Protein AF-A0A7S3WXS6-F1 (afdb_monomer_lite)

Secondary structure (DSSP, 8-state):
------------------PPPTHHHHHHHHHHHHHHHHHHHHHHHHHTT-PPP-------------PPP----PPPPPP-------------------EEEEE----SSS-BEEEEEEESSSSS-EEESTT---SEEGGGSTT---BEEEEEEEETTEEEEEEE--BS---BTTB-S--TTSHHHHSSTTPPPPPEEEEEEESSSSSEEEEEEEE-S-TTEEEEEEEEEEE--GGGT-SEEEEEEEEE-SSSPPSSGGG--EEEEEEEESSSSSBPPPEEPPPPTTTTT--EEEEEEEPPSTTSPPEEEEEE-S--------SSS-----SSS------EE-

Foldseek 3Di:
DDDDDDDDDDDDDDDDDDDDDPVVVVVVVVVVVVVVVVVVVVVVVVVVPDDDDDDDDDDPDDPPPPDPDDDDDDDDDDDDDDDDDDDDDPDPPPDQDKDKDWDFDCDQFNTFATWIWIGSVVPDTATVVNVRDHLGTLVNEPPFLHWAQKAWDDDDLKIKIKTFRDACQSPRPVWGHRDPPPVVVPPDPAWAAAEWIWIWMDNPNRHTDPTYTDGAPQRQWRGKANWYKDFDDVVVVTFIKIKIWTFGDPHGGDRDLQRTAIFIWMWTDRPVPDIDHIDTDDDDPVCPPFRKGNWDWADDDVPFFIWIWIKGSNQDQDQDDEPPDDGDDDPGRIGDTHTDGD

InterPro domains:
  IPR023296 Glycosyl hydrolase, five-bladed beta-propeller domain superfamily [G3DSA:2.115.10.20] (92-338)
  IPR023296 Glycosyl hydrolase, five-bladed beta-propeller domain superfamily [SSF75005] (118-318)

Structure (mmCIF, N/CA/C/O backbone):
data_AF-A0A7S3WXS6-F1
#
_entry.id   AF-A0A7S3WXS6-F1
#
loop_
_atom_site.group_PDB
_atom_site.id
_atom_site.type_symbol
_atom_site.label_atom_id
_atom_site.label_alt_id
_atom_site.label_comp_id
_atom_site.label_asym_id
_atom_site.label_entity_id
_atom_site.label_seq_id
_atom_site.pdbx_PDB_ins_code
_atom_site.Cartn_x
_atom_site.Cartn_y
_atom_site.Cartn_z
_atom_site.occupancy
_atom_site.B_iso_or_equiv
_atom_site.auth_seq_id
_atom_site.auth_comp_id
_atom_site.auth_asym_id
_atom_site.auth_atom_id
_atom_site.pdbx_PDB_model_num
ATOM 1 N N . ALA A 1 1 ? 41.292 -16.825 -74.138 1.00 36.12 1 ALA A N 1
ATOM 2 C CA . ALA A 1 1 ? 41.736 -18.235 -74.248 1.00 36.12 1 ALA A CA 1
ATOM 3 C C . ALA A 1 1 ? 41.633 -18.863 -72.861 1.00 36.12 1 ALA A C 1
ATOM 5 O O . ALA A 1 1 ? 42.087 -18.224 -71.934 1.00 36.12 1 ALA A O 1
ATOM 6 N N . LYS A 1 2 ? 41.030 -20.018 -72.586 1.00 33.53 2 LYS A N 1
ATOM 7 C CA . LYS A 1 2 ? 40.342 -21.051 -73.367 1.00 33.53 2 LYS A CA 1
ATOM 8 C C . LYS A 1 2 ? 39.261 -21.634 -72.445 1.00 33.53 2 LYS A C 1
ATOM 10 O O . LYS A 1 2 ? 39.522 -21.897 -71.278 1.00 33.53 2 LYS A O 1
ATOM 15 N N . TRP A 1 3 ? 38.079 -21.833 -73.010 1.00 27.97 3 TRP A N 1
ATOM 16 C CA . TRP A 1 3 ? 37.005 -22.659 -72.473 1.00 27.97 3 TRP A CA 1
ATOM 17 C C . TRP A 1 3 ? 37.391 -24.141 -72.559 1.00 27.97 3 TRP A C 1
ATOM 19 O O . TRP A 1 3 ? 38.082 -24.531 -73.502 1.00 27.97 3 TRP A O 1
ATOM 29 N N . THR A 1 4 ? 36.880 -24.978 -71.654 1.00 37.75 4 THR A N 1
ATOM 30 C CA . THR A 1 4 ? 36.724 -26.415 -71.924 1.00 37.75 4 THR A CA 1
ATOM 31 C C . THR A 1 4 ? 35.304 -26.860 -71.589 1.00 37.75 4 THR A C 1
ATOM 33 O O . THR A 1 4 ? 34.836 -26.772 -70.460 1.00 37.75 4 THR A O 1
ATOM 36 N N . THR A 1 5 ? 34.613 -27.304 -72.633 1.00 39.72 5 THR A N 1
ATOM 37 C CA . THR A 1 5 ? 33.325 -27.994 -72.642 1.00 39.72 5 THR A CA 1
ATOM 38 C C . THR A 1 5 ? 33.567 -29.474 -72.944 1.00 39.72 5 THR A C 1
ATOM 40 O O . THR A 1 5 ? 34.376 -29.798 -73.812 1.00 39.72 5 THR A O 1
ATOM 43 N N . ARG A 1 6 ? 32.851 -30.372 -72.255 1.00 35.34 6 ARG A N 1
ATOM 44 C CA . ARG A 1 6 ? 32.469 -31.743 -72.677 1.00 35.34 6 ARG A CA 1
ATOM 45 C C . ARG A 1 6 ? 31.732 -32.401 -71.503 1.00 35.34 6 ARG A C 1
ATOM 47 O O . ARG A 1 6 ? 32.234 -32.365 -70.395 1.00 35.34 6 ARG A O 1
ATOM 54 N N . GLY A 1 7 ? 30.572 -33.029 -71.635 1.00 31.69 7 GLY A N 1
ATOM 55 C CA . GLY A 1 7 ? 29.716 -33.275 -72.785 1.00 31.69 7 GLY A CA 1
ATOM 56 C C . GLY A 1 7 ? 28.409 -33.913 -72.295 1.00 31.69 7 GLY A C 1
ATOM 57 O O . GLY A 1 7 ? 28.397 -34.644 -71.307 1.00 31.69 7 GLY A O 1
ATOM 58 N N . MET A 1 8 ? 27.316 -33.609 -72.992 1.00 30.88 8 MET A N 1
ATOM 59 C CA . MET A 1 8 ? 26.024 -34.282 -72.863 1.00 30.88 8 MET A CA 1
ATOM 60 C C . MET A 1 8 ? 26.134 -35.758 -73.257 1.00 30.88 8 MET A C 1
ATOM 62 O O . MET A 1 8 ? 26.778 -36.099 -74.250 1.00 30.88 8 MET A O 1
ATOM 66 N N . ARG A 1 9 ? 25.409 -36.619 -72.538 1.00 32.09 9 ARG A N 1
ATOM 67 C CA . ARG A 1 9 ? 24.957 -37.916 -73.045 1.00 32.09 9 ARG A CA 1
ATOM 68 C C . ARG A 1 9 ? 23.470 -38.053 -72.719 1.00 32.09 9 ARG A C 1
ATOM 70 O O . ARG A 1 9 ? 23.089 -38.065 -71.554 1.00 32.09 9 ARG A O 1
ATOM 77 N N . VAL A 1 10 ? 22.648 -38.095 -73.763 1.00 40.28 10 VAL A N 1
ATOM 78 C CA . VAL A 1 10 ? 21.224 -38.444 -73.710 1.00 40.28 10 VAL A CA 1
ATOM 79 C C . VAL A 1 10 ? 21.118 -39.935 -74.010 1.00 40.28 10 VAL A C 1
ATOM 81 O O . VAL A 1 10 ? 21.666 -40.383 -75.014 1.00 40.28 10 VAL A O 1
ATOM 84 N N . SER A 1 11 ? 20.401 -40.690 -73.178 1.00 33.00 11 SER A N 1
ATOM 85 C CA . SER A 1 11 ? 19.784 -41.951 -73.598 1.00 33.00 11 SER A CA 1
ATOM 86 C C . SER A 1 11 ? 18.611 -42.326 -72.687 1.00 33.00 11 SER A C 1
ATOM 88 O O . SER A 1 11 ? 18.796 -42.737 -71.545 1.00 33.00 11 SER A O 1
ATOM 90 N N . ASP A 1 12 ? 17.433 -42.193 -73.284 1.00 33.03 12 ASP A N 1
ATOM 91 C CA . ASP A 1 12 ? 16.370 -43.193 -73.371 1.00 33.03 12 ASP A CA 1
ATOM 92 C C . ASP A 1 12 ? 15.437 -43.484 -72.183 1.00 33.03 12 ASP A C 1
ATOM 94 O O . ASP A 1 12 ? 15.823 -43.787 -71.053 1.00 33.03 12 ASP A O 1
ATOM 98 N N . GLY A 1 13 ? 14.143 -43.414 -72.499 1.00 39.09 13 GLY A N 1
ATOM 99 C CA . GLY A 1 13 ? 13.036 -43.602 -71.579 1.00 39.09 13 GLY A CA 1
ATOM 100 C C . GLY A 1 13 ? 12.696 -45.072 -71.350 1.00 39.09 13 GLY A C 1
ATOM 101 O O . GLY A 1 13 ? 12.577 -45.868 -72.276 1.00 39.09 13 GLY A O 1
ATOM 102 N N . ARG A 1 14 ? 12.411 -45.415 -70.090 1.00 35.25 14 ARG A N 1
ATOM 103 C CA . ARG A 1 14 ? 11.535 -46.539 -69.734 1.00 35.25 14 ARG A CA 1
ATOM 104 C C . ARG A 1 14 ? 10.627 -46.142 -68.578 1.00 35.25 14 ARG A C 1
ATOM 106 O O . ARG A 1 14 ? 11.070 -45.932 -67.451 1.00 35.25 14 ARG A O 1
ATOM 113 N N . SER A 1 15 ? 9.331 -46.095 -68.864 1.00 46.12 15 SER A N 1
ATOM 114 C CA . SER A 1 15 ? 8.253 -45.968 -67.889 1.00 46.12 15 SER A CA 1
ATOM 115 C C . SER A 1 15 ? 8.314 -47.096 -66.851 1.00 46.12 15 SER A C 1
ATOM 117 O O . SER A 1 15 ? 8.136 -48.269 -67.186 1.00 46.12 15 SER A O 1
ATOM 119 N N . ARG A 1 16 ? 8.495 -46.755 -65.571 1.00 39.59 16 ARG A N 1
ATOM 120 C CA . ARG A 1 16 ? 8.249 -47.665 -64.442 1.00 39.59 16 ARG A CA 1
ATOM 121 C C . ARG A 1 16 ? 7.125 -47.103 -63.575 1.00 39.59 16 ARG A C 1
ATOM 123 O O . ARG A 1 16 ? 7.355 -46.255 -62.720 1.00 39.59 16 ARG A O 1
ATOM 130 N N . ARG A 1 17 ? 5.909 -47.636 -63.752 1.00 49.44 17 ARG A N 1
ATOM 131 C CA . ARG A 1 17 ? 4.867 -47.614 -62.712 1.00 49.44 17 ARG A CA 1
ATOM 132 C C . ARG A 1 17 ? 5.460 -48.247 -61.446 1.00 49.44 17 ARG A C 1
ATOM 134 O O . ARG A 1 17 ? 5.743 -49.444 -61.444 1.00 49.44 17 ARG A O 1
ATOM 141 N N . ARG A 1 18 ? 5.639 -47.475 -60.371 1.00 42.28 18 ARG A N 1
ATOM 142 C CA . ARG A 1 18 ? 5.921 -48.007 -59.027 1.00 42.28 18 ARG A CA 1
ATOM 143 C C . ARG A 1 18 ? 4.778 -47.650 -58.077 1.00 42.28 18 ARG A C 1
ATOM 145 O O . ARG A 1 18 ? 4.306 -46.522 -58.027 1.00 42.28 18 ARG A O 1
ATOM 152 N N . ARG A 1 19 ? 4.301 -48.698 -57.407 1.00 48.91 19 ARG A N 1
ATOM 153 C CA . ARG A 1 19 ? 3.136 -48.783 -56.522 1.00 48.91 19 ARG A CA 1
ATOM 154 C C . ARG A 1 19 ? 3.242 -47.793 -55.352 1.00 48.91 19 ARG A C 1
ATOM 156 O O . ARG A 1 19 ? 4.292 -47.721 -54.721 1.00 48.91 19 ARG A O 1
ATOM 163 N N . ARG A 1 20 ? 2.142 -47.097 -55.030 1.00 49.94 20 ARG A N 1
ATOM 164 C CA . ARG A 1 20 ? 1.990 -46.350 -53.766 1.00 49.94 20 ARG A CA 1
ATOM 165 C C . ARG A 1 20 ? 2.118 -47.324 -52.577 1.00 49.94 20 ARG A C 1
ATOM 167 O O . ARG A 1 20 ? 1.512 -48.398 -52.636 1.00 49.94 20 ARG A O 1
ATOM 174 N N . PRO A 1 21 ? 2.874 -46.994 -51.516 1.00 46.06 21 PRO A N 1
ATOM 175 C CA . PRO A 1 21 ? 3.016 -47.874 -50.363 1.00 46.06 21 PRO A CA 1
ATOM 176 C C . PRO A 1 21 ? 1.724 -47.861 -49.534 1.00 46.06 21 PRO A C 1
ATOM 178 O O . PRO A 1 21 ? 1.287 -46.819 -49.048 1.00 46.06 21 PRO A O 1
ATOM 181 N N . ARG A 1 22 ? 1.116 -49.041 -49.359 1.00 55.91 22 ARG A N 1
ATOM 182 C CA . ARG A 1 22 ? -0.085 -49.277 -48.532 1.00 55.91 22 ARG A CA 1
ATOM 183 C C . ARG A 1 22 ? 0.086 -48.853 -47.061 1.00 55.91 22 ARG A C 1
ATOM 185 O O . ARG A 1 22 ? -0.909 -48.664 -46.374 1.00 55.91 22 ARG A O 1
ATOM 192 N N . SER A 1 23 ? 1.317 -48.635 -46.598 1.00 55.81 23 SER A N 1
ATOM 193 C CA . SER A 1 23 ? 1.635 -48.266 -45.213 1.00 55.81 23 SER A CA 1
ATOM 194 C C . SER A 1 23 ? 1.148 -46.872 -44.804 1.00 55.81 23 SER A C 1
ATOM 196 O O . SER A 1 23 ? 0.853 -46.657 -43.634 1.00 55.81 23 SER A O 1
ATOM 198 N N . SER A 1 24 ? 0.999 -45.934 -45.747 1.00 57.69 24 SER A N 1
ATOM 199 C CA . SER A 1 24 ? 0.598 -44.558 -45.410 1.00 57.69 24 SER A CA 1
ATOM 200 C C . SER A 1 24 ? -0.905 -44.421 -45.125 1.00 57.69 24 SER A C 1
ATOM 202 O O . SER A 1 24 ? -1.301 -43.568 -44.339 1.00 57.69 24 SER A O 1
ATOM 204 N N . MET A 1 25 ? -1.740 -45.288 -45.714 1.00 59.19 25 MET A N 1
ATOM 205 C CA . MET A 1 25 ? -3.175 -45.361 -45.396 1.00 59.19 25 MET A CA 1
ATOM 206 C C . MET A 1 25 ? -3.430 -46.019 -44.039 1.00 59.19 25 MET A C 1
ATOM 208 O O . MET A 1 25 ? -4.334 -45.596 -43.331 1.00 59.19 25 MET A O 1
ATOM 212 N N . ILE A 1 26 ? -2.633 -47.026 -43.668 1.00 70.50 26 ILE A N 1
ATOM 213 C CA . ILE A 1 26 ? -2.780 -47.730 -42.385 1.00 70.50 26 ILE A CA 1
ATOM 214 C C . ILE A 1 26 ? -2.431 -46.792 -41.225 1.00 70.50 26 ILE A C 1
ATOM 216 O O . ILE A 1 26 ? -3.167 -46.738 -40.249 1.00 70.50 26 ILE A O 1
ATOM 220 N N . LEU A 1 27 ? -1.367 -45.993 -41.362 1.00 68.75 27 LEU A N 1
ATOM 221 C CA . LEU A 1 27 ? -0.986 -45.014 -40.342 1.00 68.75 27 LEU A CA 1
ATOM 222 C C . LEU A 1 27 ? -2.064 -43.933 -40.150 1.00 68.75 27 LEU A C 1
ATOM 224 O O . LEU A 1 27 ? -2.377 -43.568 -39.021 1.00 68.75 27 LEU A O 1
ATOM 228 N N . LEU A 1 28 ? -2.673 -43.468 -41.247 1.00 72.62 28 LEU A N 1
ATOM 229 C CA . LEU A 1 28 ? -3.762 -42.492 -41.202 1.00 72.62 28 LEU A CA 1
ATOM 230 C C . LEU A 1 28 ? -5.031 -43.078 -40.558 1.00 72.62 28 LEU A C 1
ATOM 232 O O . LEU A 1 28 ? -5.658 -42.417 -39.737 1.00 72.62 28 LEU A O 1
ATOM 236 N N . LEU A 1 29 ? -5.375 -44.331 -40.873 1.00 75.12 29 LEU A N 1
ATOM 237 C CA . LEU A 1 29 ? -6.484 -45.047 -40.234 1.00 75.12 29 LEU A CA 1
ATOM 238 C C . LEU A 1 29 ? -6.243 -45.258 -38.734 1.00 75.12 29 LEU A C 1
ATOM 240 O O . LEU A 1 29 ? -7.153 -45.023 -37.946 1.00 75.12 29 LEU A O 1
ATOM 244 N N . CYS A 1 30 ? -5.024 -45.621 -38.320 1.00 76.69 30 CYS A N 1
ATOM 245 C CA . CYS A 1 30 ? -4.683 -45.740 -36.901 1.00 76.69 30 CYS A CA 1
ATOM 246 C C . CYS A 1 30 ? -4.820 -44.402 -36.160 1.00 76.69 30 CYS A C 1
ATOM 248 O O . CYS A 1 30 ? -5.377 -44.374 -35.067 1.00 76.69 30 CYS A O 1
ATOM 250 N N . LEU A 1 31 ? -4.372 -43.290 -36.755 1.00 79.25 31 LEU A N 1
ATOM 251 C CA . LEU A 1 31 ? -4.505 -41.960 -36.147 1.00 79.25 31 LEU A CA 1
ATOM 252 C C . LEU A 1 31 ? -5.972 -41.533 -35.990 1.00 79.25 31 LEU A C 1
ATOM 254 O O . LEU A 1 31 ? -6.335 -40.984 -34.954 1.00 79.25 31 LEU A O 1
ATOM 258 N N . ILE A 1 32 ? -6.823 -41.835 -36.976 1.00 84.56 32 ILE A N 1
ATOM 259 C CA . ILE A 1 32 ? -8.264 -41.545 -36.903 1.00 84.56 32 ILE A CA 1
ATOM 260 C C . ILE A 1 32 ? -8.935 -42.375 -35.799 1.00 84.56 32 ILE A C 1
ATOM 262 O O . ILE A 1 32 ? -9.741 -41.841 -35.040 1.00 84.56 32 ILE A O 1
ATOM 266 N N . VAL A 1 33 ? -8.580 -43.658 -35.665 1.00 85.38 33 VAL A N 1
ATOM 267 C CA . VAL A 1 33 ? -9.128 -44.531 -34.612 1.00 85.38 33 VAL A CA 1
ATOM 268 C C . VAL A 1 33 ? -8.695 -44.066 -33.218 1.00 85.38 33 VAL A C 1
ATOM 270 O O . VAL A 1 33 ? -9.521 -44.033 -32.309 1.00 85.38 33 VAL A O 1
ATOM 273 N N . VAL A 1 34 ? -7.436 -43.648 -33.049 1.00 85.62 34 VAL A N 1
ATOM 274 C CA . VAL A 1 34 ? -6.941 -43.106 -31.771 1.00 85.62 34 VAL A CA 1
ATOM 275 C C . VAL A 1 34 ? -7.639 -41.790 -31.421 1.00 85.62 34 VAL A C 1
ATOM 277 O O . VAL A 1 34 ? -8.069 -41.620 -30.283 1.00 85.62 34 VAL A O 1
ATOM 280 N N . ALA A 1 35 ? -7.818 -40.887 -32.389 1.00 81.00 35 ALA A N 1
ATOM 281 C CA . ALA A 1 35 ? -8.540 -39.635 -32.167 1.00 81.00 35 ALA A CA 1
ATOM 282 C C . ALA A 1 35 ? -10.006 -39.883 -31.768 1.00 81.00 35 ALA A C 1
ATOM 284 O O . ALA A 1 35 ? -10.483 -39.290 -30.804 1.00 81.00 35 ALA A O 1
ATOM 285 N N . ALA A 1 36 ? -10.695 -40.815 -32.438 1.00 83.00 36 ALA A N 1
ATOM 286 C CA . ALA A 1 36 ? -12.069 -41.182 -32.098 1.00 83.00 36 ALA A CA 1
ATOM 287 C C . ALA A 1 36 ? -12.179 -41.810 -30.696 1.00 83.00 36 ALA A C 1
ATOM 289 O O . ALA A 1 36 ? -13.090 -41.473 -29.943 1.00 83.00 36 ALA A O 1
ATOM 290 N N . ALA A 1 37 ? -11.230 -42.671 -30.311 1.00 81.75 37 ALA A N 1
ATOM 291 C CA . ALA A 1 37 ? -11.195 -43.262 -28.974 1.00 81.75 37 ALA A CA 1
ATOM 292 C C . ALA A 1 37 ? -10.973 -42.205 -27.878 1.00 81.75 37 ALA A C 1
ATOM 294 O O . ALA A 1 37 ? -11.649 -42.236 -26.851 1.00 81.75 37 ALA A O 1
ATOM 295 N N . LEU A 1 38 ? -10.084 -41.231 -28.110 1.00 80.19 38 LEU A N 1
ATOM 296 C CA . LEU A 1 38 ? -9.847 -40.127 -27.174 1.00 80.19 38 LEU A CA 1
ATOM 297 C C . LEU A 1 38 ? -11.071 -39.211 -27.037 1.00 80.19 38 LEU A C 1
ATOM 299 O O . LEU A 1 38 ? -11.390 -38.794 -25.926 1.00 80.19 38 LEU A O 1
ATOM 303 N N . SER A 1 39 ? -11.800 -38.948 -28.127 1.00 74.56 39 SER A N 1
ATOM 304 C CA . SER A 1 39 ? -13.053 -38.184 -28.074 1.00 74.56 39 SER A CA 1
ATOM 305 C C . SER A 1 39 ? -14.156 -38.909 -27.294 1.00 74.56 39 SER A C 1
ATOM 307 O O . SER A 1 39 ? -14.887 -38.262 -26.550 1.00 74.56 39 SER A O 1
ATOM 309 N N . ILE A 1 40 ? -14.253 -40.239 -27.405 1.00 78.50 40 ILE A N 1
ATOM 310 C CA . ILE A 1 40 ? -15.223 -41.038 -26.636 1.00 78.50 40 ILE A CA 1
ATOM 311 C C . ILE A 1 40 ? -14.875 -41.032 -25.140 1.00 78.50 40 ILE A C 1
ATOM 313 O O . ILE A 1 40 ? -15.766 -40.880 -24.308 1.00 78.50 40 ILE A O 1
ATOM 317 N N . ILE A 1 41 ? -13.589 -41.135 -24.788 1.00 75.38 41 ILE A N 1
ATOM 318 C CA . ILE A 1 41 ? -13.138 -41.061 -23.388 1.00 75.38 41 ILE A CA 1
ATOM 319 C C . ILE A 1 41 ? -13.421 -39.672 -22.799 1.00 75.38 41 ILE A C 1
ATOM 321 O O . ILE A 1 41 ? -13.915 -39.578 -21.680 1.00 75.38 41 ILE A O 1
ATOM 325 N N . ALA A 1 42 ? -13.172 -38.596 -23.553 1.00 71.06 42 ALA A N 1
ATOM 326 C CA . ALA A 1 42 ? -13.487 -37.237 -23.111 1.00 71.06 42 ALA A CA 1
ATOM 327 C C . ALA A 1 42 ? -14.996 -37.034 -22.878 1.00 71.06 42 ALA A C 1
ATOM 329 O O . ALA A 1 42 ? -15.378 -36.388 -21.904 1.00 71.06 42 ALA A O 1
ATOM 330 N N . LEU A 1 43 ? -15.850 -37.627 -23.721 1.00 68.44 43 LEU A N 1
ATOM 331 C CA . LEU A 1 43 ? -17.304 -37.564 -23.558 1.00 68.44 43 LEU A CA 1
ATOM 332 C C . LEU A 1 43 ? -17.780 -38.365 -22.334 1.00 68.44 43 LEU A C 1
ATOM 334 O O . LEU A 1 43 ? -18.589 -37.866 -21.559 1.00 68.44 43 LEU A O 1
ATOM 338 N N . ALA A 1 44 ? -17.211 -39.551 -22.097 1.00 65.81 44 ALA A N 1
ATOM 339 C CA . ALA A 1 44 ? -17.517 -40.363 -20.917 1.00 65.81 44 ALA A CA 1
ATOM 340 C C . ALA A 1 44 ? -17.067 -39.697 -19.600 1.00 65.81 44 ALA A C 1
ATOM 342 O O . ALA A 1 44 ? -17.742 -39.820 -18.580 1.00 65.81 44 ALA A O 1
ATOM 343 N N . LEU A 1 45 ? -15.949 -38.960 -19.616 1.00 66.56 45 LEU A N 1
ATOM 344 C CA . LEU A 1 45 ? -15.493 -38.171 -18.465 1.00 66.56 45 LEU A CA 1
ATOM 345 C C . LEU A 1 45 ? -16.358 -36.924 -18.236 1.00 66.56 45 LEU A C 1
ATOM 347 O O . LEU A 1 45 ? -16.568 -36.536 -17.090 1.00 66.56 45 LEU A O 1
ATOM 351 N N . TYR A 1 46 ? -16.891 -36.323 -19.302 1.00 58.81 46 TYR A N 1
ATOM 352 C CA . TYR A 1 46 ? -17.817 -35.194 -19.205 1.00 58.81 46 TYR A CA 1
ATOM 353 C C . TYR A 1 46 ? -19.174 -35.628 -18.626 1.00 58.81 46 TYR A C 1
ATOM 355 O O . TYR A 1 46 ? -19.671 -35.015 -17.681 1.00 58.81 46 TYR A O 1
ATOM 363 N N . GLU A 1 47 ? -19.728 -36.748 -19.100 1.00 52.06 47 GLU A N 1
ATOM 364 C CA . GLU A 1 47 ? -20.988 -37.313 -18.591 1.00 52.06 47 GLU A CA 1
ATOM 365 C C . GLU A 1 47 ? -20.878 -37.846 -17.147 1.00 52.06 47 GLU A C 1
ATOM 367 O O . GLU A 1 47 ? -21.874 -37.884 -16.427 1.00 52.06 47 GLU A O 1
ATOM 372 N N . GLY A 1 48 ? -19.667 -38.170 -16.676 1.00 47.69 48 GLY A N 1
ATOM 373 C CA . GLY A 1 48 ? -19.396 -38.577 -15.291 1.00 47.69 48 GLY A CA 1
ATOM 374 C C . GLY A 1 48 ? -19.414 -37.446 -14.250 1.00 47.69 48 GLY A C 1
ATOM 375 O O . GLY A 1 48 ? -19.278 -37.726 -13.061 1.00 47.69 48 GLY A O 1
ATOM 376 N N . THR A 1 49 ? -19.581 -36.184 -14.668 1.00 45.91 49 THR A N 1
ATOM 377 C CA . THR A 1 49 ? -19.623 -35.007 -13.768 1.00 45.91 49 THR A CA 1
ATOM 378 C C . THR A 1 49 ? -21.019 -34.400 -13.596 1.00 45.91 49 THR A C 1
ATOM 380 O O . THR A 1 49 ? -21.174 -33.351 -12.970 1.00 45.91 49 THR A O 1
ATOM 383 N N . ALA A 1 50 ? -22.060 -35.071 -14.095 1.00 43.16 50 ALA A N 1
ATOM 384 C CA . ALA A 1 50 ? -23.441 -34.682 -13.841 1.00 43.16 50 ALA A CA 1
ATOM 385 C C . ALA A 1 50 ? -23.838 -34.992 -12.381 1.00 43.16 50 ALA A C 1
ATOM 387 O O . ALA A 1 50 ? -24.059 -36.144 -12.007 1.00 43.16 50 ALA A O 1
ATOM 388 N N . SER A 1 51 ? -23.922 -33.947 -11.552 1.00 46.22 51 SER A N 1
ATOM 389 C CA . SER A 1 51 ? -24.433 -34.000 -10.175 1.00 46.22 51 SER A CA 1
ATOM 390 C C . SER A 1 51 ? -25.843 -34.613 -10.085 1.00 46.22 51 SER A C 1
ATOM 392 O O . SER A 1 51 ? -26.683 -34.336 -10.946 1.00 46.22 51 SER A O 1
ATOM 394 N N . PRO A 1 52 ? -26.157 -35.385 -9.026 1.00 43.06 52 PRO A N 1
ATOM 395 C CA . PRO A 1 52 ? -27.504 -35.907 -8.801 1.00 43.06 52 PRO A CA 1
ATOM 396 C C . PRO A 1 52 ? -28.487 -34.795 -8.372 1.00 43.06 52 PRO A C 1
ATOM 398 O O . PRO A 1 52 ? -28.065 -33.773 -7.822 1.00 43.06 52 PRO A O 1
ATOM 401 N N . PRO A 1 53 ? -29.806 -34.970 -8.589 1.00 40.78 53 PRO A N 1
ATOM 402 C CA . PRO A 1 53 ? -30.795 -33.941 -8.298 1.00 40.78 53 PRO A CA 1
ATOM 403 C C . PRO A 1 53 ? -31.245 -33.961 -6.827 1.00 40.78 53 PRO A C 1
ATOM 405 O O . PRO A 1 53 ? -31.652 -34.993 -6.306 1.00 40.78 53 PRO A O 1
ATOM 408 N N . GLY A 1 54 ? -31.247 -32.776 -6.208 1.00 36.19 54 GLY A N 1
ATOM 409 C CA . GLY A 1 54 ? -32.243 -32.323 -5.228 1.00 36.19 54 GLY A CA 1
ATOM 410 C C . GLY A 1 54 ? -32.322 -33.004 -3.854 1.00 36.19 54 GLY A C 1
ATOM 411 O O . GLY A 1 54 ? -33.075 -33.954 -3.669 1.00 36.19 54 GLY A O 1
ATOM 412 N N . THR A 1 55 ? -31.738 -32.354 -2.842 1.00 32.12 55 THR A N 1
ATOM 413 C CA . THR A 1 55 ? -32.273 -32.327 -1.464 1.00 32.12 55 THR A CA 1
ATOM 414 C C . THR A 1 55 ? -32.277 -30.884 -0.941 1.00 32.12 55 THR A C 1
ATOM 416 O O . THR A 1 55 ? -31.417 -30.098 -1.341 1.00 32.12 55 THR A O 1
ATOM 419 N N . PRO A 1 56 ? -33.272 -30.499 -0.120 1.00 34.34 56 PRO A N 1
ATOM 420 C CA . PRO A 1 56 ? -33.652 -29.107 0.104 1.00 34.34 56 PRO A CA 1
ATOM 421 C C . PRO A 1 56 ? -32.631 -28.345 0.952 1.00 34.34 56 PRO A C 1
ATOM 423 O O . PRO A 1 56 ? -32.034 -28.890 1.878 1.00 34.34 56 PRO A O 1
ATOM 426 N N . VAL A 1 57 ? -32.485 -27.055 0.643 1.00 32.09 57 VAL A N 1
ATOM 427 C CA . VAL A 1 57 ? -31.702 -26.075 1.403 1.00 32.09 57 VAL A CA 1
ATOM 428 C C . VAL A 1 57 ? -32.315 -25.933 2.798 1.00 32.09 57 VAL A C 1
ATOM 430 O O . VAL A 1 57 ? -33.267 -25.184 3.003 1.00 32.09 57 VAL A O 1
ATOM 433 N N . ALA A 1 58 ? -31.778 -26.677 3.763 1.00 29.75 58 ALA A N 1
ATOM 434 C CA . ALA A 1 58 ? -31.925 -26.346 5.168 1.00 29.75 58 ALA A CA 1
ATOM 435 C C . ALA A 1 58 ? -31.040 -25.126 5.448 1.00 29.75 58 ALA A C 1
ATOM 437 O O . ALA A 1 58 ? -29.846 -25.126 5.148 1.00 29.75 58 ALA A O 1
ATOM 438 N N . ALA A 1 59 ? -31.655 -24.072 5.978 1.00 34.19 59 ALA A N 1
ATOM 439 C CA . ALA A 1 59 ? -30.994 -22.850 6.394 1.00 34.19 59 ALA A CA 1
ATOM 440 C C . ALA A 1 59 ? -29.820 -23.165 7.335 1.00 34.19 59 ALA A C 1
ATOM 442 O O . ALA A 1 59 ? -30.024 -23.577 8.476 1.00 34.19 59 ALA A O 1
ATOM 443 N N . MET A 1 60 ? -28.589 -22.949 6.869 1.00 29.17 60 MET A N 1
ATOM 444 C CA . MET A 1 60 ? -27.446 -22.825 7.764 1.00 29.17 60 MET A CA 1
ATOM 445 C C . MET A 1 60 ? -27.528 -21.447 8.411 1.00 29.17 60 MET A C 1
ATOM 447 O O . MET A 1 60 ? -27.114 -20.439 7.839 1.00 29.17 60 MET A O 1
ATOM 451 N N . ALA A 1 61 ? -28.125 -21.406 9.600 1.00 28.42 61 ALA A N 1
ATOM 452 C CA . ALA A 1 61 ? -27.936 -20.309 10.526 1.00 28.42 61 ALA A CA 1
ATOM 453 C C . ALA A 1 61 ? -26.430 -20.172 10.780 1.00 28.42 61 ALA A C 1
ATOM 455 O O . ALA A 1 61 ? -25.780 -21.112 11.234 1.00 28.42 61 ALA A O 1
ATOM 456 N N . ALA A 1 62 ? -25.872 -19.013 10.435 1.00 32.22 62 ALA A N 1
ATOM 457 C CA . ALA A 1 62 ? -24.527 -18.647 10.832 1.00 32.22 62 ALA A CA 1
ATOM 458 C C . ALA A 1 62 ? -24.489 -18.611 12.363 1.00 32.22 62 ALA A C 1
ATOM 460 O O . ALA A 1 62 ? -25.100 -17.743 12.989 1.00 32.22 62 ALA A O 1
ATOM 461 N N . GLU A 1 63 ? -23.800 -19.575 12.961 1.00 26.70 63 GLU A N 1
ATOM 462 C CA . GLU A 1 63 ? -23.511 -19.578 14.384 1.00 26.70 63 GLU A CA 1
ATOM 463 C C . GLU A 1 63 ? -22.592 -18.383 14.665 1.00 26.70 63 GLU A C 1
ATOM 465 O O . GLU A 1 63 ? -21.395 -18.388 14.373 1.00 26.70 63 GLU A O 1
ATOM 470 N N . ARG A 1 64 ? -23.188 -17.285 15.148 1.00 30.36 64 ARG A N 1
ATOM 471 C CA . ARG A 1 64 ? -22.450 -16.159 15.715 1.00 30.36 64 ARG A CA 1
ATOM 472 C C . ARG A 1 64 ? -21.749 -16.681 16.962 1.00 30.36 64 ARG A C 1
ATOM 474 O O . ARG A 1 64 ? -22.354 -16.745 18.026 1.00 30.36 64 ARG A O 1
ATOM 481 N N . VAL A 1 65 ? -20.472 -17.020 16.834 1.00 31.02 65 VAL A N 1
ATOM 482 C CA . VAL A 1 65 ? -19.581 -17.091 17.991 1.00 31.02 65 VAL A CA 1
ATOM 483 C C . VAL A 1 65 ? -19.460 -15.662 18.513 1.00 31.02 65 VAL A C 1
ATOM 485 O O . VAL A 1 65 ? -18.738 -14.839 17.946 1.00 31.02 65 VAL A O 1
ATOM 488 N N . ALA A 1 66 ? -20.249 -15.343 19.538 1.00 28.83 66 ALA A N 1
ATOM 489 C CA . ALA A 1 66 ? -20.061 -14.149 20.339 1.00 28.83 66 ALA A CA 1
ATOM 490 C C . ALA A 1 66 ? -18.701 -14.291 21.032 1.00 28.83 66 ALA A C 1
ATOM 492 O O . ALA A 1 66 ? -18.554 -15.071 21.968 1.00 28.83 66 ALA A O 1
ATOM 493 N N . ALA A 1 67 ? -17.685 -13.604 20.513 1.00 34.09 67 ALA A N 1
ATOM 494 C CA . ALA A 1 67 ? -16.468 -13.376 21.272 1.00 34.09 67 ALA A CA 1
ATOM 495 C C . ALA A 1 67 ? -16.829 -12.402 22.398 1.00 34.09 67 ALA A C 1
ATOM 497 O O . ALA A 1 67 ? -17.388 -11.337 22.126 1.00 34.09 67 ALA A O 1
ATOM 498 N N . GLU A 1 68 ? -16.580 -12.793 23.646 1.00 30.03 68 GLU A N 1
ATOM 499 C CA . GLU A 1 68 ? -16.790 -11.901 24.783 1.00 30.03 68 GLU A CA 1
ATOM 500 C C . GLU A 1 68 ? -15.909 -10.650 24.630 1.00 30.03 68 GLU A C 1
ATOM 502 O O . GLU A 1 68 ? -14.745 -10.767 24.230 1.00 30.03 68 GLU A O 1
ATOM 507 N N . PRO A 1 69 ? -16.440 -9.447 24.912 1.00 30.80 69 PRO A N 1
ATOM 508 C CA . PRO A 1 69 ? -15.644 -8.232 24.875 1.00 30.80 69 PRO A CA 1
ATOM 509 C C . PRO A 1 69 ? -14.539 -8.323 25.929 1.00 30.80 69 PRO A C 1
ATOM 511 O O . PRO A 1 69 ? -14.805 -8.561 27.108 1.00 30.80 69 PRO A O 1
ATOM 514 N N . VAL A 1 70 ? -13.294 -8.120 25.501 1.00 34.69 70 VAL A N 1
ATOM 515 C CA . VAL A 1 70 ? -12.148 -7.980 26.402 1.00 34.69 70 VAL A CA 1
ATOM 516 C C . VAL A 1 70 ? -12.409 -6.771 27.300 1.00 34.69 70 VAL A C 1
ATOM 518 O O . VAL A 1 70 ? -12.446 -5.636 26.833 1.00 34.69 70 VAL A O 1
ATOM 521 N N . GLN A 1 71 ? -12.643 -7.025 28.586 1.00 23.14 71 GLN A N 1
ATOM 522 C CA . GLN A 1 71 ? -12.824 -5.991 29.601 1.00 23.14 71 GLN A CA 1
ATOM 523 C C . GLN A 1 71 ? -11.454 -5.465 30.035 1.00 23.14 71 GLN A C 1
ATOM 525 O O . GLN A 1 71 ? -10.634 -6.208 30.580 1.00 23.14 71 GLN A O 1
ATOM 530 N N . TRP A 1 72 ? -11.212 -4.179 29.804 1.00 31.58 72 TRP A N 1
ATOM 531 C CA . TRP A 1 72 ? -10.003 -3.490 30.241 1.00 31.58 72 TRP A CA 1
ATOM 532 C C . TRP A 1 72 ? -10.140 -3.099 31.715 1.00 31.58 72 TRP A C 1
ATOM 534 O O . TRP A 1 72 ? -10.952 -2.248 32.067 1.00 31.58 72 TRP A O 1
ATOM 544 N N . GLN A 1 73 ? -9.352 -3.720 32.595 1.00 25.22 73 GLN A N 1
ATOM 545 C CA . GLN A 1 73 ? -9.262 -3.297 33.993 1.00 25.22 73 GLN A CA 1
ATOM 546 C C . GLN A 1 73 ? -8.178 -2.226 34.134 1.00 25.22 73 GLN A C 1
ATOM 548 O O . GLN A 1 73 ? -6.985 -2.526 34.090 1.00 25.22 73 GLN A O 1
ATOM 553 N N . VAL A 1 74 ? -8.602 -0.976 34.313 1.00 40.47 74 VAL A N 1
ATOM 554 C CA . VAL A 1 74 ? -7.731 0.129 34.730 1.00 40.47 74 VAL A CA 1
ATOM 555 C C . VAL A 1 74 ? -7.640 0.107 36.257 1.00 40.47 74 VAL A C 1
ATOM 557 O O . VAL A 1 74 ? -8.658 0.048 36.947 1.00 40.47 74 VAL A O 1
ATOM 560 N N . ALA A 1 75 ? -6.422 0.102 36.800 1.00 31.23 75 ALA A N 1
ATOM 561 C CA . ALA A 1 75 ? -6.205 0.179 38.242 1.00 31.23 75 ALA A CA 1
ATOM 562 C C . ALA A 1 75 ? -6.589 1.581 38.762 1.00 31.23 75 ALA A C 1
ATOM 564 O O . ALA A 1 75 ? -6.203 2.567 38.134 1.00 31.23 75 ALA A O 1
ATOM 565 N N . PRO A 1 76 ? -7.315 1.704 39.889 1.00 34.50 76 PRO A N 1
ATOM 566 C CA . PRO A 1 76 ? -7.685 3.008 40.421 1.00 34.50 76 PRO A CA 1
ATOM 567 C C . PRO A 1 76 ? -6.469 3.704 41.044 1.00 34.50 76 PRO A C 1
ATOM 569 O O . PRO A 1 76 ? -5.770 3.129 41.884 1.00 34.50 76 PRO A O 1
ATOM 572 N N . GLU A 1 77 ? -6.233 4.954 40.647 1.00 40.91 77 GLU A N 1
ATOM 573 C CA . GLU A 1 77 ? -5.292 5.842 41.325 1.00 40.91 77 GLU A CA 1
ATOM 574 C C . GLU A 1 77 ? -5.830 6.220 42.711 1.00 40.91 77 GLU A C 1
ATOM 576 O O . GLU A 1 77 ? -7.009 6.514 42.910 1.00 40.91 77 GLU A O 1
ATOM 581 N N . THR A 1 78 ? -4.942 6.180 43.699 1.00 32.00 78 THR A N 1
ATOM 582 C CA . THR A 1 78 ? -5.219 6.550 45.086 1.00 32.00 78 THR A CA 1
ATOM 583 C C . THR A 1 78 ? -5.502 8.046 45.199 1.00 32.00 78 THR A C 1
ATOM 585 O O . THR A 1 78 ? -4.638 8.864 44.887 1.00 32.00 78 THR A O 1
ATOM 588 N N . ALA A 1 79 ? -6.695 8.383 45.688 1.00 34.09 79 ALA A N 1
ATOM 589 C CA . ALA A 1 79 ? -7.147 9.745 45.932 1.00 34.09 79 ALA A CA 1
ATOM 590 C C . ALA A 1 79 ? -6.320 10.456 47.020 1.00 34.09 79 ALA A C 1
ATOM 592 O O . ALA A 1 79 ? -6.154 9.940 48.127 1.00 34.09 79 ALA A O 1
ATOM 593 N N . GLY A 1 80 ? -5.857 11.666 46.702 1.00 30.00 80 GLY A N 1
ATOM 594 C CA . GLY A 1 80 ? -5.489 12.701 47.665 1.00 30.00 80 GLY A CA 1
ATOM 595 C C . GLY A 1 80 ? -6.582 13.773 47.701 1.00 30.00 80 GLY A C 1
ATOM 596 O O . GLY A 1 80 ? -6.980 14.283 46.658 1.00 30.00 80 GLY A O 1
ATOM 597 N N . GLU A 1 81 ? -7.074 14.045 48.908 1.00 34.38 81 GLU A N 1
ATOM 598 C CA . GLU A 1 81 ? -8.016 15.094 49.347 1.00 34.38 81 GLU A CA 1
ATOM 599 C C . GLU A 1 81 ? -7.677 16.493 48.781 1.00 34.38 81 GLU A C 1
ATOM 601 O O . GLU A 1 81 ? -6.515 16.778 48.515 1.00 34.38 81 GLU A O 1
ATOM 606 N N . ALA A 1 82 ? -8.539 17.506 48.678 1.00 35.09 82 ALA A N 1
ATOM 607 C CA . ALA A 1 82 ? -9.985 17.731 48.717 1.00 35.09 82 ALA A CA 1
ATOM 608 C C . ALA A 1 82 ? -10.159 19.230 48.361 1.00 35.09 82 ALA A C 1
ATOM 610 O O . ALA A 1 82 ? -9.314 20.050 48.729 1.00 35.09 82 ALA A O 1
ATOM 611 N N . GLY A 1 83 ? -11.238 19.598 47.670 1.00 31.58 83 GLY A N 1
ATOM 612 C CA . GLY A 1 83 ? -11.578 20.991 47.368 1.00 31.58 83 GLY A CA 1
ATOM 613 C C . GLY A 1 83 ? -12.902 21.099 46.612 1.00 31.58 83 GLY A C 1
ATOM 614 O O . GLY A 1 83 ? -12.932 20.915 45.400 1.00 31.58 83 GLY A O 1
ATOM 615 N N . GLU A 1 84 ? -13.974 21.354 47.363 1.00 38.59 84 GLU A N 1
ATOM 616 C CA . GLU A 1 84 ? -15.337 21.733 46.937 1.00 38.59 84 GLU A CA 1
ATOM 617 C C . GLU A 1 84 ? -15.273 23.043 46.095 1.00 38.59 84 GLU A C 1
ATOM 619 O O . GLU A 1 84 ? -14.357 23.839 46.290 1.00 38.59 84 GLU A O 1
ATOM 624 N N . ASP A 1 85 ? -16.138 23.411 45.144 1.00 33.62 85 ASP A N 1
ATOM 625 C CA . ASP A 1 85 ? -17.554 23.131 44.914 1.00 33.62 85 ASP A CA 1
ATOM 626 C C . ASP A 1 85 ? -17.971 23.664 43.506 1.00 33.62 85 ASP A C 1
ATOM 628 O O . ASP A 1 85 ? -17.342 24.582 42.972 1.00 33.62 85 ASP A O 1
ATOM 632 N N . SER A 1 86 ? -19.106 23.180 42.983 1.00 37.38 86 SER A N 1
ATOM 633 C CA . SER A 1 86 ? -19.962 23.749 41.908 1.00 37.38 86 SER A CA 1
ATOM 634 C C . SER A 1 86 ? -19.519 23.739 40.420 1.00 37.38 86 SER A C 1
ATOM 636 O O . SER A 1 86 ? -18.817 24.621 39.941 1.00 37.38 86 SER A O 1
ATOM 638 N N . ASP A 1 87 ? -20.046 22.786 39.641 1.00 35.09 87 ASP A N 1
ATOM 639 C CA . ASP A 1 87 ? -21.063 23.008 38.583 1.00 35.09 87 ASP A CA 1
ATOM 640 C C . ASP A 1 87 ? -21.293 21.669 37.858 1.00 35.09 87 ASP A C 1
ATOM 642 O O . ASP A 1 87 ? -20.487 21.212 37.047 1.00 35.09 87 ASP A O 1
ATOM 646 N N . SER A 1 88 ? -22.381 20.989 38.214 1.00 42.28 88 SER A N 1
ATOM 647 C CA . SER A 1 88 ? -22.756 19.685 37.676 1.00 42.28 88 SER A CA 1
ATOM 648 C C . SER A 1 88 ? -23.285 19.825 36.248 1.00 42.28 88 SER A C 1
ATOM 650 O O . SER A 1 88 ? -24.492 19.916 36.014 1.00 42.28 88 SER A O 1
ATOM 652 N N . ARG A 1 89 ? -22.374 19.787 35.278 1.00 39.03 89 ARG A N 1
ATOM 653 C CA . ARG A 1 89 ? -22.631 19.066 34.033 1.00 39.03 89 ARG A CA 1
ATOM 654 C C . ARG A 1 89 ? -21.944 17.719 34.193 1.00 39.03 89 ARG A C 1
ATOM 656 O O . ARG A 1 89 ? -20.720 17.677 34.226 1.00 39.03 89 ARG A O 1
ATOM 663 N N . GLU A 1 90 ? -22.723 16.649 34.336 1.00 39.88 90 GLU A N 1
ATOM 664 C CA . GLU A 1 90 ? -22.242 15.302 34.023 1.00 39.88 90 GLU A CA 1
ATOM 665 C C . GLU A 1 90 ? -21.744 15.359 32.577 1.00 39.88 90 GLU A C 1
ATOM 667 O O . GLU A 1 90 ? -22.521 15.363 31.621 1.00 39.88 90 GLU A O 1
ATOM 672 N N . ALA A 1 91 ? -20.437 15.571 32.433 1.00 41.00 91 ALA A N 1
ATOM 673 C CA . ALA A 1 91 ? -19.741 15.295 31.204 1.00 41.00 91 ALA A CA 1
ATOM 674 C C . ALA A 1 91 ? -19.863 13.789 31.035 1.00 41.00 91 ALA A C 1
ATOM 676 O O . ALA A 1 91 ? -19.350 13.049 31.866 1.00 41.00 91 ALA A O 1
ATOM 677 N N . ASP A 1 92 ? -20.599 13.388 30.003 1.00 43.47 92 ASP A N 1
ATOM 678 C CA . ASP A 1 92 ? -20.462 12.091 29.359 1.00 43.47 92 ASP A CA 1
ATOM 679 C C . ASP A 1 92 ? -18.965 11.766 29.329 1.00 43.47 92 ASP A C 1
ATOM 681 O O . ASP A 1 92 ? -18.197 12.385 28.587 1.00 43.47 92 ASP A O 1
ATOM 685 N N . ASP A 1 93 ? -18.530 10.875 30.213 1.00 44.28 93 ASP A N 1
ATOM 686 C CA . ASP A 1 93 ? -17.184 10.327 30.337 1.00 44.28 93 ASP A CA 1
ATOM 687 C C . ASP A 1 93 ? -16.927 9.352 29.179 1.00 44.28 93 ASP A C 1
ATOM 689 O O . ASP A 1 93 ? -16.433 8.235 29.337 1.00 44.28 93 ASP A O 1
ATOM 693 N N . GLY A 1 94 ? -17.283 9.840 27.984 1.00 44.53 94 GLY A N 1
ATOM 694 C CA . GLY A 1 94 ? -17.088 9.248 26.687 1.00 44.53 94 GLY A CA 1
ATOM 695 C C . GLY A 1 94 ? -15.659 8.768 26.606 1.00 44.53 94 GLY A C 1
ATOM 696 O O . GLY A 1 94 ? -14.717 9.559 26.661 1.00 44.53 94 GLY A O 1
ATOM 697 N N . GLU A 1 95 ? -15.553 7.447 26.542 1.00 54.19 95 GLU A N 1
ATOM 698 C CA . GLU A 1 95 ? -14.349 6.661 26.354 1.00 54.19 95 GLU A CA 1
ATOM 699 C C . GLU A 1 95 ? -13.333 7.462 25.533 1.00 54.19 95 GLU A C 1
ATOM 701 O O . GLU A 1 95 ? -13.525 7.692 24.336 1.00 54.19 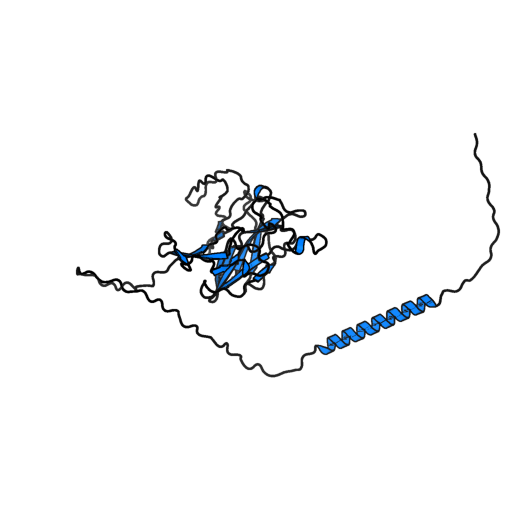95 GLU A O 1
ATOM 706 N N . ALA A 1 96 ? -12.298 7.983 26.200 1.00 59.78 96 ALA A N 1
ATOM 707 C CA . ALA A 1 96 ? -11.275 8.780 25.544 1.00 59.78 96 ALA A CA 1
ATOM 708 C C . ALA A 1 96 ? -10.616 7.896 24.479 1.00 59.78 96 ALA A C 1
ATOM 710 O O . ALA A 1 96 ? -9.838 6.995 24.796 1.00 59.78 96 ALA A O 1
ATOM 711 N N . GLY A 1 97 ? -11.008 8.095 23.220 1.00 77.56 97 GLY A N 1
ATOM 712 C CA . GLY A 1 97 ? -10.510 7.306 22.104 1.00 77.56 97 GLY A CA 1
ATOM 713 C C . GLY A 1 97 ? -8.994 7.445 21.973 1.00 77.56 97 GLY A C 1
ATOM 714 O O . GLY A 1 97 ? -8.432 8.507 22.230 1.00 77.56 97 GLY A O 1
ATOM 715 N N . GLY A 1 98 ? -8.337 6.367 21.550 1.00 88.56 98 GLY A N 1
ATOM 716 C CA . GLY A 1 98 ? -6.905 6.350 21.261 1.00 88.56 98 GLY A CA 1
ATOM 717 C C . GLY A 1 98 ? -6.617 6.301 19.762 1.00 88.56 98 GLY A C 1
ATOM 718 O O . GLY A 1 98 ? -7.455 5.920 18.946 1.00 88.56 98 GLY A O 1
ATOM 719 N N . TYR A 1 99 ? -5.388 6.640 19.399 1.00 92.44 99 TYR A N 1
ATOM 720 C CA . TYR A 1 99 ? -4.839 6.499 18.058 1.00 92.44 99 TYR A CA 1
ATOM 721 C C . TYR A 1 99 ? -4.017 5.219 17.969 1.00 92.44 99 TYR A C 1
ATOM 723 O O . TYR A 1 99 ? -3.262 4.891 18.886 1.00 92.44 99 TYR A O 1
ATOM 731 N N . VAL A 1 100 ? -4.106 4.531 16.833 1.00 93.06 100 VAL A N 1
ATOM 732 C CA . VAL A 1 100 ? -3.228 3.413 16.482 1.00 93.06 100 VAL A CA 1
ATOM 733 C C . VAL A 1 100 ? -2.551 3.725 15.157 1.00 93.06 100 VAL A C 1
ATOM 735 O O . VAL A 1 100 ? -3.186 4.198 14.219 1.00 93.06 100 VAL A O 1
ATOM 738 N N . MET A 1 101 ? -1.257 3.444 15.075 1.00 93.62 101 MET A N 1
ATOM 739 C CA . MET A 1 101 ? -0.452 3.597 13.873 1.00 93.62 101 MET A CA 1
ATOM 740 C C . MET A 1 101 ? 0.159 2.251 13.495 1.00 93.62 101 MET A C 1
ATOM 742 O O . MET A 1 101 ? 0.855 1.621 14.297 1.00 93.62 101 MET A O 1
ATOM 746 N N . ALA A 1 102 ? -0.070 1.835 12.250 1.00 93.31 102 ALA A N 1
ATOM 747 C CA . ALA A 1 102 ? 0.682 0.752 11.640 1.00 93.31 102 ALA A CA 1
ATOM 748 C C . ALA A 1 102 ? 2.115 1.217 11.356 1.00 93.31 102 ALA A C 1
ATOM 750 O O . ALA A 1 102 ? 2.358 2.316 10.864 1.00 93.31 102 ALA A O 1
ATOM 751 N N . SER A 1 103 ? 3.083 0.379 11.701 1.00 90.75 103 SER A N 1
ATOM 752 C CA . SER A 1 103 ? 4.504 0.676 11.594 1.00 90.75 103 SER A CA 1
ATOM 753 C C . SER A 1 103 ? 5.275 -0.580 11.202 1.00 90.75 103 SER A C 1
ATOM 755 O O . SER A 1 103 ? 4.774 -1.700 11.272 1.00 90.75 103 SER A O 1
ATOM 757 N N . PHE A 1 104 ? 6.526 -0.404 10.805 1.00 89.50 104 PHE A N 1
ATOM 758 C CA . PHE A 1 104 ? 7.468 -1.483 10.544 1.00 89.50 104 PHE A CA 1
ATOM 759 C C . PHE A 1 104 ? 8.870 -1.004 10.917 1.00 89.50 104 PHE A C 1
ATOM 761 O O . PHE A 1 104 ? 9.149 0.197 10.952 1.00 89.50 104 PHE A O 1
ATOM 768 N N . LYS A 1 105 ? 9.779 -1.937 11.204 1.00 84.31 105 LYS A N 1
ATOM 769 C CA . LYS A 1 105 ? 11.193 -1.607 11.408 1.00 84.31 105 LYS A CA 1
ATOM 770 C C . LYS A 1 105 ? 12.015 -2.152 10.260 1.00 84.31 105 LYS A C 1
ATOM 772 O O . LYS A 1 105 ? 11.851 -3.302 9.860 1.00 84.31 105 LYS A O 1
ATOM 777 N N . GLN A 1 106 ? 12.940 -1.334 9.767 1.00 73.50 106 GLN A N 1
ATOM 778 C CA . GLN A 1 106 ? 14.010 -1.853 8.927 1.00 73.50 106 GLN A CA 1
ATOM 779 C C . GLN A 1 106 ? 14.934 -2.712 9.794 1.00 73.50 106 GLN A C 1
ATOM 781 O O . GLN A 1 106 ? 15.414 -2.267 10.838 1.00 73.50 106 GLN A O 1
ATOM 786 N N . GLY A 1 107 ? 15.129 -3.961 9.377 1.00 63.62 107 GLY A N 1
ATOM 787 C CA . GLY A 1 107 ? 15.989 -4.931 10.045 1.00 63.62 107 GLY A CA 1
ATOM 788 C C . GLY A 1 107 ? 17.118 -5.377 9.119 1.00 63.62 107 GLY A C 1
ATOM 789 O O . GLY A 1 107 ? 17.619 -4.606 8.308 1.00 63.62 107 GLY A O 1
ATOM 790 N N . LYS A 1 108 ? 17.512 -6.655 9.205 1.00 58.25 108 LYS A N 1
ATOM 791 C CA . LYS A 1 108 ? 18.412 -7.270 8.205 1.00 58.25 108 LYS A CA 1
ATOM 792 C C . LYS A 1 108 ? 17.759 -7.391 6.821 1.00 58.25 108 LYS A C 1
ATOM 794 O O . LYS A 1 108 ? 18.470 -7.460 5.825 1.00 58.25 108 LYS A O 1
ATOM 799 N N . ALA A 1 109 ? 16.429 -7.437 6.787 1.00 60.66 109 ALA A N 1
ATOM 800 C CA . ALA A 1 109 ? 15.608 -7.303 5.593 1.00 60.66 109 ALA A CA 1
ATOM 801 C C . ALA A 1 109 ? 14.976 -5.904 5.553 1.00 60.66 109 ALA A C 1
ATOM 803 O O . 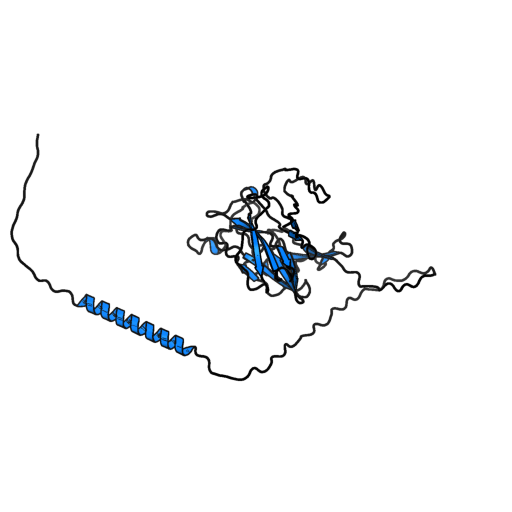ALA A 1 109 ? 14.955 -5.180 6.552 1.00 60.66 109 ALA A O 1
ATOM 804 N N . MET A 1 110 ? 14.398 -5.563 4.406 1.00 69.12 110 MET A N 1
ATOM 805 C CA . MET A 1 110 ? 13.729 -4.287 4.145 1.00 69.12 110 MET A CA 1
ATOM 806 C C . MET A 1 110 ? 12.490 -4.005 5.012 1.00 69.12 110 MET A C 1
ATOM 808 O O . MET A 1 110 ? 11.931 -2.923 4.906 1.00 69.12 110 MET A O 1
ATOM 812 N N . GLY A 1 111 ? 12.093 -4.913 5.898 1.00 78.25 111 GLY A N 1
ATOM 813 C CA . GLY A 1 111 ? 11.043 -4.737 6.895 1.00 78.25 111 GLY A CA 1
ATOM 814 C C . GLY A 1 111 ? 10.750 -6.077 7.567 1.00 78.25 111 GLY A C 1
ATOM 815 O O . GLY A 1 111 ? 10.831 -7.111 6.905 1.00 78.25 111 GLY A O 1
ATOM 816 N N . ASP A 1 112 ? 10.514 -6.085 8.881 1.00 84.00 112 ASP A N 1
ATOM 817 C CA . ASP A 1 112 ? 10.453 -7.324 9.670 1.00 84.00 112 ASP A CA 1
ATOM 818 C C . ASP A 1 112 ? 9.042 -7.808 10.045 1.00 84.00 112 ASP A C 1
ATOM 820 O O . ASP A 1 112 ? 8.892 -8.922 10.550 1.00 84.00 112 ASP A O 1
ATOM 824 N N . GLY A 1 113 ? 8.014 -7.019 9.744 1.00 91.44 113 GLY A N 1
ATOM 825 C CA . GLY A 1 113 ? 6.616 -7.345 10.009 1.00 91.44 113 GLY A CA 1
ATOM 826 C C . GLY A 1 113 ? 5.780 -6.118 10.353 1.00 91.44 113 GLY A C 1
ATOM 827 O O . GLY A 1 113 ? 6.320 -5.026 10.565 1.00 91.44 113 GLY A O 1
ATOM 828 N N . LEU A 1 114 ? 4.466 -6.318 10.456 1.00 95.00 114 LEU A N 1
ATOM 829 C CA . LEU A 1 114 ? 3.540 -5.325 10.984 1.00 95.00 114 LEU A CA 1
ATOM 830 C C . LEU A 1 114 ? 3.817 -5.121 12.465 1.00 95.00 114 LEU A C 1
ATOM 832 O O . LEU A 1 114 ? 3.768 -6.065 13.249 1.00 95.00 114 LEU A O 1
ATOM 836 N N . ARG A 1 115 ? 4.044 -3.880 12.864 1.00 94.44 115 ARG A N 1
ATOM 837 C CA . ARG A 1 115 ? 4.093 -3.441 14.257 1.00 94.44 115 ARG A CA 1
ATOM 838 C C . ARG A 1 115 ? 2.997 -2.415 14.460 1.00 94.44 115 ARG A C 1
ATOM 840 O O . ARG A 1 115 ? 2.662 -1.683 13.533 1.00 94.44 115 ARG A O 1
ATOM 847 N N . LEU A 1 116 ? 2.475 -2.337 15.672 1.00 95.06 116 LEU A N 1
ATOM 848 C CA . LEU A 1 116 ? 1.508 -1.314 16.026 1.00 95.06 116 LEU A CA 1
ATOM 849 C C . LEU A 1 116 ? 2.112 -0.398 17.073 1.00 95.06 116 LEU A C 1
ATOM 851 O O . LEU A 1 116 ? 2.872 -0.823 17.945 1.00 95.06 116 LEU A O 1
ATOM 855 N N . LEU A 1 117 ? 1.786 0.877 16.948 1.00 95.25 117 LEU A N 1
ATOM 856 C CA . LEU A 1 117 ? 2.032 1.887 17.956 1.00 95.25 117 LEU A CA 1
ATOM 857 C C . LEU A 1 117 ? 0.678 2.451 18.374 1.00 95.25 117 LEU A C 1
ATOM 859 O O . LEU A 1 117 ? -0.202 2.586 17.528 1.00 95.25 117 LEU A O 1
ATOM 863 N N . HIS A 1 118 ? 0.510 2.789 19.645 1.00 94.44 118 HIS A N 1
ATOM 864 C CA . HIS A 1 118 ? -0.697 3.449 20.131 1.00 94.44 118 HIS A CA 1
ATOM 865 C C . HIS A 1 118 ? -0.360 4.731 20.886 1.00 94.44 118 HIS A C 1
ATOM 867 O O . HIS A 1 118 ? 0.753 4.900 21.387 1.00 94.44 118 HIS A O 1
ATOM 873 N N . SER A 1 119 ? -1.321 5.647 20.932 1.00 95.00 119 SER A N 1
ATOM 874 C CA . SER A 1 119 ? -1.180 6.948 21.576 1.00 95.00 119 SER A CA 1
ATOM 875 C C . SER A 1 119 ? -2.538 7.470 22.028 1.00 95.00 119 SER A C 1
ATOM 877 O O . SER A 1 119 ? -3.519 7.292 21.319 1.00 95.00 119 SER A O 1
ATOM 879 N N . GLN A 1 120 ? -2.596 8.152 23.170 1.00 93.94 120 GLN A N 1
ATOM 880 C CA . GLN A 1 120 ? -3.806 8.868 23.599 1.00 93.94 120 GLN A CA 1
ATOM 881 C C . GLN A 1 120 ? -3.865 10.301 23.048 1.00 93.94 120 GLN A C 1
ATOM 883 O O . GLN A 1 120 ? -4.937 10.877 22.914 1.00 93.94 120 GLN A O 1
ATOM 888 N N . ASP A 1 121 ? -2.710 10.888 22.722 1.00 91.38 121 ASP A N 1
ATOM 889 C CA . ASP A 1 121 ? -2.583 12.299 22.334 1.00 91.38 121 ASP A CA 1
ATOM 890 C C . ASP A 1 121 ? -2.070 12.498 20.895 1.00 91.38 121 ASP A C 1
ATOM 892 O O . ASP A 1 121 ? -1.899 13.634 20.461 1.00 91.38 121 ASP A O 1
ATOM 896 N N . ALA A 1 122 ? -1.806 11.410 20.164 1.00 91.06 122 ALA A N 1
ATOM 897 C CA . ALA A 1 122 ? -1.133 11.366 18.859 1.00 91.06 122 ALA A CA 1
ATOM 898 C C . ALA A 1 122 ? 0.291 11.972 18.832 1.00 91.06 122 ALA A C 1
ATOM 900 O O . ALA A 1 122 ? 0.907 12.071 17.767 1.00 91.06 122 ALA A O 1
ATOM 901 N N . LEU A 1 123 ? 0.854 12.337 19.989 1.00 91.69 123 LEU A N 1
ATOM 902 C CA . LEU A 1 123 ? 2.183 12.940 20.130 1.00 91.69 123 LEU A CA 1
ATOM 903 C C . LEU A 1 123 ? 3.186 11.964 20.751 1.00 91.69 123 LEU A C 1
ATOM 905 O O . LEU A 1 123 ? 4.357 11.945 20.368 1.00 91.69 123 LEU A O 1
ATOM 909 N N . ARG A 1 124 ? 2.737 11.145 21.705 1.00 93.69 124 ARG A N 1
ATOM 910 C CA . ARG A 1 124 ? 3.548 10.149 22.412 1.00 93.69 124 ARG A CA 1
ATOM 911 C C . ARG A 1 124 ? 3.075 8.756 22.049 1.00 93.69 124 ARG A C 1
ATOM 913 O O . ARG A 1 124 ? 1.921 8.415 22.283 1.00 93.69 124 ARG A O 1
ATOM 920 N N . TRP A 1 125 ? 3.977 7.966 21.482 1.00 95.19 125 TRP A N 1
ATOM 921 C CA . TRP A 1 125 ? 3.656 6.663 20.916 1.00 95.19 125 TRP A CA 1
ATOM 922 C C . TRP A 1 125 ? 4.349 5.546 21.684 1.00 95.19 125 TRP A C 1
ATOM 924 O O . TRP A 1 125 ? 5.570 5.564 21.857 1.00 95.19 125 TRP A O 1
ATOM 934 N N . GLU A 1 126 ? 3.568 4.554 22.087 1.00 95.75 126 GLU A N 1
ATOM 935 C CA . GLU A 1 126 ? 4.037 3.341 22.749 1.00 95.75 126 GLU A CA 1
ATOM 936 C C . GLU A 1 126 ? 3.802 2.127 21.856 1.00 95.75 126 GLU A C 1
ATOM 938 O O . GLU A 1 126 ? 2.925 2.126 20.993 1.00 95.75 126 GLU A O 1
ATOM 943 N N . ALA A 1 127 ? 4.622 1.091 22.018 1.00 94.44 127 ALA A N 1
ATOM 944 C CA . ALA A 1 127 ? 4.507 -0.098 21.189 1.00 94.44 127 ALA A CA 1
ATOM 945 C C . ALA A 1 127 ? 3.354 -1.001 21.634 1.00 94.44 127 ALA A C 1
ATOM 947 O O . ALA A 1 127 ? 3.203 -1.287 22.819 1.00 94.44 127 ALA A O 1
ATOM 948 N N . LEU A 1 128 ? 2.611 -1.526 20.660 1.00 90.38 128 LEU A N 1
ATOM 949 C CA . LEU A 1 128 ? 1.560 -2.515 20.848 1.00 90.38 128 LEU A CA 1
ATOM 950 C C . LEU A 1 128 ? 1.904 -3.787 20.043 1.00 90.38 128 LEU A C 1
ATOM 952 O O . LEU A 1 128 ? 1.975 -3.734 18.814 1.00 90.38 128 LEU A O 1
ATOM 956 N N . PRO A 1 129 ? 2.138 -4.936 20.705 1.00 91.12 129 PRO A N 1
ATOM 957 C CA . PRO A 1 129 ? 2.235 -5.117 22.158 1.00 91.12 129 PRO A CA 1
ATOM 958 C C . PRO A 1 129 ? 3.475 -4.417 22.760 1.00 91.12 129 PRO A C 1
ATOM 960 O O . PRO A 1 129 ? 4.444 -4.190 22.032 1.00 91.12 129 PRO A O 1
ATOM 963 N N . PRO A 1 130 ? 3.541 -4.196 24.092 1.00 92.56 130 PRO A N 1
ATOM 964 C CA . PRO A 1 130 ? 4.683 -3.541 24.755 1.00 92.56 130 PRO A CA 1
ATOM 965 C C . PRO A 1 130 ? 6.043 -4.212 24.519 1.00 92.56 130 PRO A C 1
ATOM 967 O O . PRO A 1 130 ? 7.089 -3.573 24.596 1.00 92.56 130 PRO A O 1
ATOM 970 N N . SER A 1 131 ? 6.050 -5.504 24.165 1.00 92.38 131 SER A N 1
ATOM 971 C CA . SER A 1 131 ? 7.267 -6.209 23.727 1.00 92.38 131 SER A CA 1
ATOM 972 C C . SER A 1 131 ? 7.912 -5.598 22.474 1.00 92.38 131 SER A C 1
ATOM 974 O O . SER A 1 131 ? 9.048 -5.922 22.123 1.00 92.38 131 SER A O 1
ATOM 976 N N . GLY A 1 132 ? 7.153 -4.779 21.750 1.00 89.56 132 GLY A N 1
ATOM 977 C CA . GLY A 1 132 ? 7.496 -4.186 20.478 1.00 89.56 132 GLY A CA 1
ATOM 978 C C . GLY A 1 132 ? 7.503 -5.162 19.315 1.00 89.56 132 GLY A C 1
ATOM 979 O O . GLY A 1 132 ? 7.627 -4.688 18.197 1.00 89.56 132 GLY A O 1
ATOM 980 N N . LYS A 1 133 ? 7.413 -6.482 19.521 1.00 91.44 133 LYS A N 1
ATOM 981 C CA . LYS A 1 133 ? 7.480 -7.491 18.450 1.00 91.44 133 LYS A CA 1
ATOM 982 C C . LYS A 1 133 ? 6.401 -7.266 17.378 1.00 91.44 133 LYS A C 1
ATOM 984 O O . LYS A 1 133 ? 5.347 -6.727 17.707 1.00 91.44 133 LYS A O 1
ATOM 989 N N . PRO A 1 134 ? 6.656 -7.665 16.118 1.00 93.81 134 PRO A N 1
ATOM 990 C CA . PRO A 1 134 ? 5.625 -7.592 15.094 1.00 93.81 134 PRO A CA 1
ATOM 991 C C . PRO A 1 134 ? 4.422 -8.473 15.467 1.00 93.81 134 PRO A C 1
ATOM 993 O O . PRO A 1 134 ? 4.604 -9.554 16.026 1.00 93.81 134 PRO A O 1
ATOM 996 N N . VAL A 1 135 ? 3.217 -7.990 15.158 1.00 95.50 135 VAL A N 1
ATOM 997 C CA . VAL A 1 135 ? 1.938 -8.716 15.281 1.00 95.50 135 VAL A CA 1
ATOM 998 C C . VAL A 1 135 ? 1.643 -9.589 14.054 1.00 95.50 135 VAL A C 1
ATOM 1000 O O . VAL A 1 135 ? 0.782 -10.457 14.105 1.00 95.50 135 VAL A O 1
ATOM 1003 N N . LEU A 1 136 ? 2.375 -9.369 12.959 1.00 94.88 136 LEU A N 1
ATOM 1004 C CA . LEU A 1 136 ? 2.427 -10.237 11.783 1.00 94.88 136 LEU A CA 1
ATOM 1005 C C . LEU A 1 136 ? 3.832 -10.136 11.181 1.00 94.88 136 LEU A C 1
ATOM 1007 O O . LEU A 1 136 ? 4.178 -9.111 10.590 1.00 94.88 136 LEU A O 1
ATOM 1011 N N . ALA A 1 137 ? 4.674 -11.152 11.360 1.00 91.44 137 ALA A N 1
ATOM 1012 C CA . ALA A 1 137 ? 6.015 -11.168 10.784 1.00 91.44 137 ALA A CA 1
ATOM 1013 C C . ALA A 1 137 ? 5.977 -11.527 9.292 1.00 91.44 137 ALA A C 1
ATOM 1015 O O . ALA A 1 137 ? 5.168 -12.342 8.853 1.00 91.44 137 ALA A O 1
ATOM 1016 N N . TRP A 1 138 ? 6.910 -10.988 8.500 1.00 86.56 138 TRP A N 1
ATOM 1017 C CA . TRP A 1 138 ? 6.994 -11.321 7.067 1.00 86.56 138 TRP A CA 1
ATOM 1018 C C . TRP A 1 138 ? 7.213 -12.823 6.822 1.00 86.56 138 TRP A C 1
ATOM 1020 O O . TRP A 1 138 ? 6.730 -13.362 5.835 1.00 86.56 138 TRP A O 1
ATOM 1030 N N . THR A 1 139 ? 7.900 -13.511 7.741 1.00 85.50 139 THR A N 1
ATOM 1031 C CA . THR A 1 139 ? 8.157 -14.960 7.675 1.00 85.50 139 THR A CA 1
ATOM 1032 C C . THR A 1 139 ? 6.901 -15.811 7.838 1.00 85.50 139 THR A C 1
ATOM 1034 O O . THR A 1 139 ? 6.939 -17.001 7.550 1.00 85.50 139 THR A O 1
ATOM 1037 N N . GLU A 1 140 ? 5.812 -15.228 8.341 1.00 88.62 140 GLU A N 1
ATOM 1038 C CA . GLU A 1 140 ? 4.510 -15.892 8.464 1.00 88.62 140 GLU A CA 1
ATOM 1039 C C . GLU A 1 140 ? 3.698 -15.804 7.161 1.00 88.62 140 GLU A C 1
ATOM 1041 O O . GLU A 1 140 ? 2.648 -16.429 7.040 1.00 88.62 140 GLU A O 1
ATOM 1046 N N . VAL A 1 141 ? 4.185 -15.048 6.171 1.00 88.94 141 VAL A N 1
ATOM 1047 C CA . VAL A 1 141 ? 3.550 -14.867 4.866 1.00 88.94 141 VAL A CA 1
ATOM 1048 C C . VAL A 1 141 ? 4.293 -15.730 3.847 1.00 88.94 141 VAL A C 1
ATOM 1050 O O . VAL A 1 141 ? 5.412 -15.416 3.438 1.00 88.94 141 VAL A O 1
ATOM 1053 N N . GLU A 1 142 ? 3.681 -16.835 3.425 1.00 86.25 142 GLU A N 1
ATOM 1054 C CA . GLU A 1 142 ? 4.294 -17.737 2.448 1.00 86.25 142 GLU A CA 1
ATOM 1055 C C . GLU A 1 142 ? 4.608 -17.004 1.131 1.00 86.25 142 GLU A C 1
ATOM 1057 O O . GLU A 1 142 ? 3.752 -16.347 0.540 1.00 86.25 142 GLU A O 1
ATOM 1062 N N . GLY A 1 143 ? 5.861 -17.108 0.684 1.00 81.62 143 GLY A N 1
ATOM 1063 C CA . GLY A 1 143 ? 6.365 -16.443 -0.520 1.00 81.62 143 GLY A CA 1
ATOM 1064 C C . GLY A 1 143 ? 6.805 -14.991 -0.320 1.00 81.62 143 GLY A C 1
ATOM 1065 O O . GLY A 1 143 ? 7.540 -14.480 -1.160 1.00 81.62 143 GLY A O 1
ATOM 1066 N N . ALA A 1 144 ? 6.440 -14.331 0.784 1.00 83.75 144 ALA A N 1
ATOM 1067 C CA . ALA A 1 144 ? 6.892 -12.966 1.028 1.00 83.75 144 ALA A CA 1
ATOM 1068 C C . ALA A 1 144 ? 8.395 -12.915 1.318 1.00 83.75 144 ALA A C 1
ATOM 1070 O O . ALA A 1 144 ? 8.995 -13.832 1.882 1.00 83.75 144 ALA A O 1
ATOM 1071 N N . SER A 1 145 ? 9.001 -11.786 0.970 1.00 78.56 145 SER A N 1
ATOM 1072 C CA . SER A 1 145 ? 10.429 -11.520 1.192 1.00 78.56 145 SER A CA 1
ATOM 1073 C C . SER A 1 145 ? 10.686 -10.267 2.026 1.00 78.56 145 SER A C 1
ATOM 1075 O O . SER A 1 145 ? 11.817 -10.000 2.440 1.00 78.56 145 SER A O 1
ATOM 1077 N N . VAL A 1 146 ? 9.634 -9.486 2.265 1.00 84.94 146 VAL A N 1
ATOM 1078 C CA . VAL A 1 146 ? 9.647 -8.225 2.993 1.00 84.94 146 VAL A CA 1
ATOM 1079 C C . VAL A 1 146 ? 8.256 -7.987 3.583 1.00 84.94 146 VAL A C 1
ATOM 1081 O O . VAL A 1 146 ? 7.274 -8.541 3.105 1.00 84.94 146 VAL A O 1
ATOM 1084 N N . PHE A 1 147 ? 8.165 -7.165 4.624 1.00 89.62 147 PHE A N 1
ATOM 1085 C CA . PHE A 1 147 ? 6.906 -6.566 5.052 1.00 89.62 147 PHE A CA 1
ATOM 1086 C C . PHE A 1 147 ? 7.125 -5.072 5.241 1.00 89.62 147 PHE A C 1
ATOM 1088 O O . PHE A 1 147 ? 7.884 -4.665 6.125 1.00 89.62 147 PHE A O 1
ATOM 1095 N N . ARG A 1 148 ? 6.490 -4.253 4.408 1.00 90.94 148 ARG A N 1
ATOM 1096 C CA . ARG A 1 148 ? 6.692 -2.805 4.391 1.00 90.94 148 ARG A CA 1
ATOM 1097 C C . ARG A 1 148 ? 5.432 -2.051 4.026 1.00 90.94 148 ARG A C 1
ATOM 1099 O O . ARG A 1 148 ? 4.538 -2.615 3.411 1.00 90.94 148 ARG A O 1
ATOM 1106 N N . ASP A 1 149 ? 5.443 -0.766 4.366 1.00 92.94 149 ASP A N 1
ATOM 1107 C CA . ASP A 1 149 ? 4.457 0.214 3.915 1.00 92.94 149 ASP A CA 1
ATOM 1108 C C . ASP A 1 149 ? 3.009 -0.293 4.131 1.00 92.94 149 ASP A C 1
ATOM 1110 O O . ASP A 1 149 ? 2.259 -0.451 3.169 1.00 92.94 149 ASP A O 1
ATOM 1114 N N . PRO A 1 150 ? 2.638 -0.678 5.373 1.00 95.56 150 PRO A N 1
ATOM 1115 C CA . PRO A 1 150 ? 1.310 -1.205 5.645 1.00 95.56 150 PRO A CA 1
ATOM 1116 C C . PRO A 1 150 ? 0.244 -0.116 5.506 1.00 95.56 150 PRO A C 1
ATOM 1118 O O . PRO A 1 150 ? 0.394 0.966 6.071 1.00 95.56 150 PRO A O 1
ATOM 1121 N N . SER A 1 151 ? -0.866 -0.454 4.856 1.00 96.75 151 SER A N 1
ATOM 1122 C CA . SER A 1 151 ? -2.063 0.381 4.761 1.00 96.75 151 SER A CA 1
ATOM 1123 C C . SER A 1 151 ? -3.293 -0.429 5.153 1.00 96.75 151 SER A C 1
ATOM 1125 O O . SER A 1 151 ? -3.365 -1.634 4.889 1.00 96.75 151 SER A O 1
ATOM 1127 N N . MET A 1 152 ? -4.243 0.201 5.846 1.00 95.75 152 MET A N 1
ATOM 1128 C CA . MET A 1 152 ? -5.397 -0.492 6.414 1.00 95.75 152 MET A CA 1
ATOM 1129 C C . MET A 1 152 ? -6.687 0.302 6.270 1.00 95.75 152 MET A C 1
ATOM 1131 O O . MET A 1 152 ? -6.709 1.511 6.472 1.00 95.75 152 MET A O 1
ATOM 1135 N N . VAL A 1 153 ? -7.783 -0.418 6.047 1.00 96.19 153 VAL A N 1
ATOM 1136 C CA . VAL A 1 153 ? -9.153 0.110 6.112 1.00 96.19 153 VAL A CA 1
ATOM 1137 C C . VAL A 1 153 ? -10.014 -0.774 7.003 1.00 96.19 153 VAL A C 1
ATOM 1139 O O . VAL A 1 153 ? -9.755 -1.969 7.149 1.00 96.19 153 VAL A O 1
ATOM 1142 N N . TRP A 1 154 ? -11.048 -0.193 7.603 1.00 95.06 154 TRP A N 1
ATOM 1143 C CA . TRP A 1 154 ? -12.060 -0.933 8.351 1.00 95.06 154 TRP A CA 1
ATOM 1144 C C . TRP A 1 154 ? -13.300 -1.152 7.484 1.00 95.06 154 TRP A C 1
ATOM 1146 O O . TRP A 1 154 ? -13.855 -0.194 6.950 1.00 95.06 154 TRP A O 1
ATOM 1156 N N . ASP A 1 155 ? -13.752 -2.400 7.373 1.00 96.00 155 ASP A N 1
ATOM 1157 C CA . ASP A 1 155 ? -14.982 -2.780 6.677 1.00 96.00 155 ASP A CA 1
ATOM 1158 C C . ASP A 1 155 ? -15.677 -3.934 7.405 1.00 96.00 155 ASP A C 1
ATOM 1160 O O . ASP A 1 155 ? -15.042 -4.909 7.799 1.00 96.00 155 ASP A O 1
ATOM 1164 N N . ARG A 1 156 ? -17.001 -3.838 7.584 1.00 94.44 156 ARG A N 1
ATOM 1165 C CA . ARG A 1 156 ? -17.867 -4.921 8.104 1.00 94.44 156 ARG A CA 1
ATOM 1166 C C . ARG A 1 156 ? -17.301 -5.703 9.306 1.00 94.44 156 ARG A C 1
ATOM 1168 O O . ARG A 1 156 ? -17.449 -6.924 9.390 1.00 94.44 156 ARG A O 1
ATOM 1175 N N . GLY A 1 157 ? -16.700 -5.006 10.272 1.00 96.25 157 GLY A N 1
ATOM 1176 C CA . GLY A 1 157 ? -16.177 -5.632 11.492 1.00 96.25 157 GLY A CA 1
ATOM 1177 C C . GLY A 1 157 ? -14.749 -6.175 11.380 1.00 96.25 157 GLY A C 1
ATOM 1178 O O . GLY A 1 157 ? -14.325 -6.937 12.250 1.00 96.25 157 GLY A O 1
ATOM 1179 N N . LEU A 1 158 ? -14.036 -5.853 10.299 1.00 97.62 158 LEU A N 1
ATOM 1180 C CA . LEU A 1 158 ? -12.686 -6.320 10.020 1.00 97.62 158 LEU A CA 1
ATOM 1181 C C . LEU A 1 158 ? -11.783 -5.162 9.593 1.00 97.62 158 LEU A C 1
ATOM 1183 O O . LEU A 1 158 ? -12.150 -4.323 8.775 1.00 97.62 158 LEU A O 1
ATOM 1187 N N . PHE A 1 159 ? -10.558 -5.170 10.102 1.00 97.81 159 PHE A N 1
ATOM 1188 C CA . PHE A 1 159 ? -9.438 -4.442 9.531 1.00 97.81 159 PHE A CA 1
ATOM 1189 C C . PHE A 1 159 ? -8.892 -5.243 8.356 1.00 97.81 159 PHE A C 1
ATOM 1191 O O . PHE A 1 159 ? -8.528 -6.409 8.517 1.00 97.81 159 PHE A O 1
ATOM 1198 N N . HIS A 1 160 ? -8.820 -4.617 7.191 1.00 98.12 160 HIS A N 1
ATOM 1199 C CA . HIS A 1 160 ? -8.211 -5.154 5.984 1.00 98.12 160 HIS A CA 1
ATOM 1200 C C . HIS A 1 160 ? -6.870 -4.470 5.779 1.00 98.12 160 HIS A C 1
ATOM 1202 O O . HIS A 1 160 ? -6.815 -3.249 5.685 1.00 98.12 160 HIS A O 1
ATOM 1208 N N . LEU A 1 161 ? -5.806 -5.262 5.737 1.00 98.12 161 LEU A N 1
ATOM 1209 C CA . LEU A 1 161 ? -4.426 -4.814 5.640 1.00 98.12 161 LEU A CA 1
ATOM 1210 C C . LEU A 1 161 ? -3.862 -5.190 4.281 1.00 98.12 161 LEU A C 1
ATOM 1212 O O . LEU A 1 161 ? -3.975 -6.342 3.857 1.00 98.12 161 LEU A O 1
ATOM 1216 N N . VAL A 1 162 ? -3.175 -4.237 3.665 1.00 97.94 162 VAL A N 1
ATOM 1217 C CA . VAL A 1 162 ? -2.255 -4.479 2.558 1.00 97.94 162 VAL A CA 1
ATOM 1218 C C . VAL A 1 162 ? -0.859 -4.009 2.920 1.00 97.94 162 VAL A C 1
ATOM 1220 O O . VAL A 1 162 ? -0.685 -3.157 3.789 1.00 97.94 162 VAL A O 1
ATOM 1223 N N . PHE A 1 163 ? 0.145 -4.598 2.284 1.00 96.31 163 PHE A N 1
ATOM 1224 C CA . PHE A 1 163 ? 1.540 -4.235 2.504 1.00 96.31 163 PHE A CA 1
ATOM 1225 C C . PHE A 1 163 ? 2.405 -4.627 1.310 1.00 96.31 163 PHE A C 1
ATOM 1227 O O . PHE A 1 163 ? 2.106 -5.566 0.564 1.00 96.31 163 PHE A O 1
ATOM 1234 N N . THR A 1 164 ? 3.524 -3.931 1.153 1.00 93.62 164 THR A N 1
ATOM 1235 C CA . THR A 1 164 ? 4.617 -4.350 0.279 1.00 93.62 164 THR A CA 1
ATOM 1236 C C . THR A 1 164 ? 5.169 -5.677 0.811 1.00 93.62 164 THR A C 1
ATOM 1238 O O . THR A 1 164 ? 5.804 -5.710 1.870 1.00 93.62 164 THR A O 1
ATOM 1241 N N . ALA A 1 165 ? 4.911 -6.773 0.094 1.00 87.88 165 ALA A N 1
ATOM 1242 C CA . ALA A 1 165 ? 5.291 -8.132 0.505 1.00 87.88 165 ALA A CA 1
ATOM 1243 C C . ALA A 1 165 ? 6.407 -8.739 -0.350 1.00 87.88 165 ALA A C 1
ATOM 1245 O O . ALA A 1 165 ? 7.158 -9.622 0.080 1.00 87.88 165 ALA A O 1
ATOM 1246 N N . GLU A 1 166 ? 6.522 -8.243 -1.576 1.00 75.00 166 GLU A N 1
ATOM 1247 C CA . GLU A 1 166 ? 7.517 -8.678 -2.525 1.00 75.00 166 GLU A CA 1
ATOM 1248 C C . GLU A 1 166 ? 8.101 -7.499 -3.252 1.00 75.00 166 GLU A C 1
ATOM 1250 O O . GLU A 1 166 ? 7.424 -6.546 -3.629 1.00 75.00 166 GLU A O 1
ATOM 1255 N N . LEU A 1 167 ? 9.386 -7.622 -3.511 1.00 66.56 167 LEU A N 1
ATOM 1256 C CA . LEU A 1 167 ? 10.059 -6.778 -4.452 1.00 66.56 167 LEU A CA 1
ATOM 1257 C C . LEU A 1 167 ? 10.935 -7.716 -5.282 1.00 66.56 167 LEU A C 1
ATOM 1259 O O . LEU A 1 167 ? 11.658 -8.525 -4.695 1.00 66.56 167 LEU A O 1
ATOM 1263 N N . CYS A 1 168 ? 11.004 -7.559 -6.611 1.00 56.81 168 CYS A N 1
ATOM 1264 C CA . CYS A 1 168 ? 12.128 -8.105 -7.394 1.00 56.81 168 CYS A CA 1
ATOM 1265 C C . CYS A 1 168 ? 13.418 -7.305 -7.095 1.00 56.81 168 CYS A C 1
ATOM 1267 O O . CYS A 1 168 ? 14.226 -6.986 -7.960 1.00 56.81 168 CYS A O 1
ATOM 1269 N N . VAL A 1 169 ? 13.626 -6.995 -5.823 1.00 44.12 169 VAL A N 1
ATOM 1270 C CA . VAL A 1 169 ? 14.869 -6.622 -5.190 1.00 44.12 169 VAL A CA 1
ATOM 1271 C C . VAL A 1 169 ? 14.901 -7.432 -3.906 1.00 44.12 169 VAL A C 1
ATOM 1273 O O . VAL A 1 169 ? 14.577 -6.930 -2.841 1.00 44.12 169 VAL A O 1
ATOM 1276 N N . HIS A 1 170 ? 15.288 -8.704 -3.964 1.00 41.91 170 HIS A N 1
ATOM 1277 C CA . HIS A 1 170 ? 15.781 -9.348 -2.751 1.00 41.91 170 HIS A CA 1
ATOM 1278 C C . HIS A 1 170 ? 17.045 -8.595 -2.318 1.00 41.91 170 HIS A C 1
ATOM 1280 O O . HIS A 1 170 ? 18.169 -8.930 -2.696 1.00 41.91 170 HIS A O 1
ATOM 1286 N N . GLN A 1 171 ? 16.831 -7.499 -1.596 1.00 49.38 171 GLN A N 1
ATOM 1287 C CA . GLN A 1 171 ? 17.838 -6.534 -1.223 1.00 49.38 171 GLN A CA 1
ATOM 1288 C C . GLN A 1 171 ? 18.742 -7.198 -0.200 1.00 49.38 171 GLN A C 1
ATOM 1290 O O . GLN A 1 171 ? 18.503 -7.162 1.004 1.00 49.38 171 GLN A O 1
ATOM 1295 N N . VAL A 1 172 ? 19.811 -7.815 -0.684 1.00 42.00 172 VAL A N 1
ATOM 1296 C CA . VAL A 1 172 ? 20.986 -8.010 0.146 1.00 42.00 172 VAL A CA 1
ATOM 1297 C C . VAL A 1 172 ? 21.538 -6.610 0.377 1.00 42.00 172 VAL A C 1
ATOM 1299 O O . VAL A 1 172 ? 21.780 -5.881 -0.587 1.00 42.00 172 VAL A O 1
ATOM 1302 N N . ALA A 1 173 ? 21.731 -6.206 1.631 1.00 41.81 173 ALA A N 1
ATOM 1303 C CA . ALA A 1 173 ? 22.377 -4.933 1.933 1.00 41.81 173 ALA A CA 1
ATOM 1304 C C . ALA A 1 173 ? 23.689 -4.814 1.125 1.00 41.81 173 ALA A C 1
ATOM 1306 O O . ALA A 1 173 ? 24.603 -5.625 1.277 1.00 41.81 173 ALA A O 1
ATOM 1307 N N . GLY A 1 174 ? 23.749 -3.847 0.201 1.00 40.28 174 GLY A N 1
ATOM 1308 C CA . GLY A 1 174 ? 24.893 -3.631 -0.694 1.00 40.28 174 GLY A CA 1
ATOM 1309 C C . GLY A 1 174 ? 24.907 -4.418 -2.017 1.00 40.28 174 GLY A C 1
ATOM 1310 O O . GLY A 1 174 ? 25.846 -4.241 -2.792 1.00 40.28 174 GLY A O 1
ATOM 1311 N N . LYS A 1 175 ? 23.903 -5.255 -2.328 1.00 43.47 175 LYS A N 1
ATOM 1312 C CA . LYS A 1 175 ? 23.743 -5.915 -3.640 1.00 43.47 175 LYS A CA 1
ATOM 1313 C C . LYS A 1 175 ? 22.275 -5.926 -4.069 1.00 43.47 175 LYS A C 1
ATOM 1315 O O . LYS A 1 175 ? 21.460 -6.697 -3.579 1.00 43.47 175 LYS A O 1
ATOM 1320 N N . TRP A 1 176 ? 21.972 -5.088 -5.045 1.00 50.78 176 TRP A N 1
ATOM 1321 C CA . TRP A 1 176 ? 20.644 -4.912 -5.614 1.00 50.78 176 TRP A CA 1
ATOM 1322 C C . TRP A 1 176 ? 20.457 -5.828 -6.830 1.00 50.78 176 TRP A C 1
ATOM 1324 O O . TRP A 1 176 ? 20.671 -5.433 -7.975 1.00 50.78 176 TRP A O 1
ATOM 1334 N N . ARG A 1 177 ? 20.141 -7.097 -6.574 1.00 48.28 177 ARG A N 1
ATOM 1335 C CA . ARG A 1 177 ? 19.772 -8.087 -7.596 1.00 48.28 177 ARG A CA 1
ATOM 1336 C C . ARG A 1 177 ? 18.566 -8.875 -7.089 1.00 48.28 177 ARG A C 1
ATOM 1338 O O . ARG A 1 177 ? 18.440 -9.063 -5.882 1.00 48.28 177 ARG A O 1
ATOM 1345 N N . CYS A 1 178 ? 17.718 -9.378 -7.984 1.00 51.28 178 CYS A N 1
ATOM 1346 C CA . CYS A 1 178 ? 16.820 -10.479 -7.627 1.00 51.28 178 CYS A CA 1
ATOM 1347 C C . CYS A 1 178 ? 17.704 -11.639 -7.122 1.00 51.28 178 CYS A C 1
ATOM 1349 O O . CYS A 1 178 ? 18.744 -11.929 -7.723 1.00 51.28 178 CYS A O 1
ATOM 1351 N N . HIS A 1 179 ? 17.388 -12.225 -5.967 1.00 44.59 179 HIS A N 1
ATOM 1352 C CA . HIS A 1 179 ? 18.240 -13.246 -5.357 1.00 44.59 179 HIS A CA 1
ATOM 1353 C C . HIS A 1 179 ? 18.315 -14.466 -6.286 1.00 44.59 179 HIS A C 1
ATOM 1355 O O . HIS A 1 179 ? 17.297 -14.852 -6.843 1.00 44.59 179 HIS A O 1
ATOM 1361 N N . PRO A 1 180 ? 19.471 -15.130 -6.443 1.00 43.50 180 PRO A N 1
ATOM 1362 C CA . PRO A 1 180 ? 19.571 -16.348 -7.255 1.00 43.50 180 PRO A CA 1
ATOM 1363 C C . PRO A 1 180 ? 18.732 -17.527 -6.738 1.00 43.50 180 PRO A C 1
ATOM 1365 O O . PRO A 1 180 ? 18.525 -18.487 -7.467 1.00 43.50 180 PRO A O 1
ATOM 1368 N N . SER A 1 181 ? 18.305 -17.478 -5.471 1.00 43.34 181 SER A N 1
ATOM 1369 C CA . SER A 1 181 ? 17.350 -18.427 -4.876 1.00 43.34 181 SER A CA 1
ATOM 1370 C C . SER A 1 181 ? 15.914 -17.903 -4.856 1.00 43.34 181 SER A C 1
ATOM 1372 O O . SER A 1 181 ? 15.087 -18.479 -4.154 1.00 43.34 181 SER A O 1
ATOM 1374 N N . ASP A 1 182 ? 15.637 -16.802 -5.557 1.00 50.78 182 ASP A N 1
ATOM 1375 C CA . ASP A 1 182 ? 14.295 -16.567 -6.068 1.00 50.78 182 ASP A CA 1
ATOM 1376 C C . ASP A 1 182 ? 14.003 -17.780 -6.967 1.00 50.78 182 ASP A C 1
ATOM 1378 O O . ASP A 1 182 ? 14.727 -17.970 -7.956 1.00 50.78 182 ASP A O 1
ATOM 1382 N N . PRO A 1 183 ? 13.066 -18.671 -6.594 1.00 44.84 183 PRO A N 1
ATOM 1383 C CA . PRO A 1 183 ? 12.822 -19.914 -7.329 1.00 44.84 183 PRO A CA 1
ATOM 1384 C C . PRO A 1 183 ? 12.523 -19.665 -8.823 1.00 44.84 183 PRO A C 1
ATOM 1386 O O . PRO A 1 183 ? 12.703 -20.555 -9.652 1.00 44.84 183 PRO A O 1
ATOM 1389 N N . ASP A 1 184 ? 12.208 -18.418 -9.187 1.00 46.12 184 ASP A N 1
ATOM 1390 C CA . ASP A 1 184 ? 11.795 -17.989 -10.521 1.00 46.12 184 ASP A CA 1
ATOM 1391 C C . ASP A 1 184 ? 12.891 -17.326 -11.357 1.00 46.12 184 ASP A C 1
ATOM 1393 O O . ASP A 1 184 ? 12.713 -17.117 -12.558 1.00 46.12 184 ASP A O 1
ATOM 1397 N N . ALA A 1 185 ? 14.062 -17.050 -10.774 1.00 46.75 185 ALA A N 1
ATOM 1398 C CA . ALA A 1 185 ? 15.248 -16.738 -11.572 1.00 46.75 185 ALA A CA 1
ATOM 1399 C C . ALA A 1 185 ? 15.749 -17.980 -12.340 1.00 46.75 185 ALA A C 1
ATOM 1401 O O . ALA A 1 185 ? 16.445 -17.845 -13.349 1.00 46.75 185 ALA A O 1
ATOM 1402 N N . ALA A 1 186 ? 15.396 -19.184 -11.866 1.00 41.44 186 ALA A N 1
ATOM 1403 C CA . ALA A 1 186 ? 15.860 -20.463 -12.399 1.00 41.44 186 ALA A CA 1
ATOM 1404 C C . ALA A 1 186 ? 14.778 -21.268 -13.149 1.00 41.44 186 ALA A C 1
ATOM 1406 O O . ALA A 1 186 ? 15.117 -21.986 -14.092 1.00 41.44 186 ALA A O 1
ATOM 1407 N N . GLU A 1 187 ? 13.491 -21.135 -12.809 1.00 39.84 187 GLU A N 1
ATOM 1408 C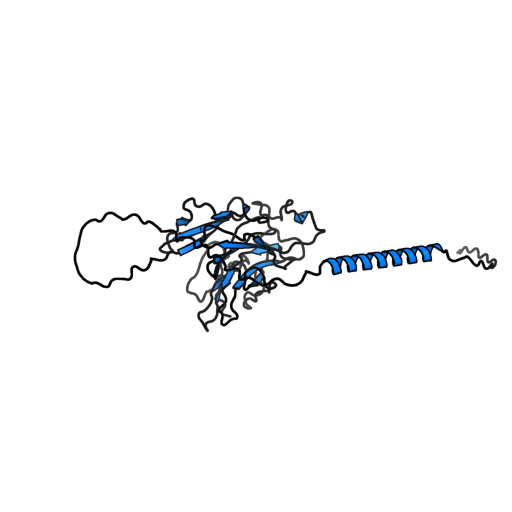 CA . GLU A 1 187 ? 12.403 -21.896 -13.440 1.00 39.84 187 GLU A CA 1
ATOM 1409 C C . GLU A 1 187 ? 11.480 -20.999 -14.280 1.00 39.84 187 GLU A C 1
ATOM 1411 O O . GLU A 1 187 ? 10.540 -20.400 -13.769 1.00 39.84 187 GLU A O 1
ATOM 1416 N N . GLY A 1 188 ? 11.704 -20.917 -15.601 1.00 41.91 188 GLY A N 1
ATOM 1417 C CA . GLY A 1 188 ? 10.686 -20.307 -16.475 1.00 41.91 188 GLY A CA 1
ATOM 1418 C C . GLY A 1 188 ? 11.110 -19.710 -17.813 1.00 41.91 188 GLY A C 1
ATOM 1419 O O . GLY A 1 188 ? 10.388 -18.866 -18.336 1.00 41.91 188 GLY A O 1
ATOM 1420 N N . GLY A 1 189 ? 12.254 -20.085 -18.395 1.00 43.53 189 GLY A N 1
ATOM 1421 C CA . GLY A 1 189 ? 12.553 -19.704 -19.785 1.00 43.53 189 GLY A CA 1
ATOM 1422 C C . GLY A 1 189 ? 12.568 -18.188 -20.058 1.00 43.53 189 GLY A C 1
ATOM 1423 O O . GLY A 1 189 ? 12.251 -17.771 -21.169 1.00 43.53 189 GLY A O 1
ATOM 1424 N N . GLY A 1 190 ? 12.923 -17.368 -19.061 1.00 50.75 190 GLY A N 1
ATOM 1425 C CA . GLY A 1 190 ? 13.196 -15.936 -19.232 1.00 50.75 190 GLY A CA 1
ATOM 1426 C C . GLY A 1 190 ? 12.010 -14.971 -19.108 1.00 50.75 190 GLY A C 1
ATOM 1427 O O . GLY A 1 190 ? 12.185 -13.801 -19.444 1.00 50.75 190 GLY A O 1
ATOM 1428 N N . ARG A 1 191 ? 10.823 -15.390 -18.636 1.00 55.81 191 ARG A N 1
ATOM 1429 C CA . ARG A 1 191 ? 9.676 -14.476 -18.447 1.00 55.81 191 ARG A CA 1
ATOM 1430 C C . ARG A 1 191 ? 9.465 -14.110 -16.971 1.00 55.81 191 ARG A C 1
ATOM 1432 O O . ARG A 1 191 ? 9.279 -14.991 -16.142 1.00 55.81 191 ARG A O 1
ATOM 1439 N N . ARG A 1 192 ? 9.465 -12.805 -16.667 1.00 71.38 192 ARG A N 1
ATOM 1440 C CA . ARG A 1 192 ? 9.218 -12.255 -15.322 1.00 71.38 192 ARG A CA 1
ATOM 1441 C C . ARG A 1 192 ? 7.781 -12.539 -14.858 1.00 71.38 192 ARG A C 1
ATOM 1443 O O . ARG A 1 192 ? 6.849 -12.455 -15.660 1.00 71.38 192 ARG A O 1
ATOM 1450 N N . ARG A 1 193 ? 7.621 -12.867 -13.570 1.00 72.44 193 ARG A N 1
ATOM 1451 C CA . ARG A 1 193 ? 6.315 -12.985 -12.908 1.00 72.44 193 ARG A CA 1
ATOM 1452 C C . ARG A 1 193 ? 5.728 -11.615 -12.576 1.00 72.44 193 ARG A C 1
ATOM 1454 O O . ARG A 1 193 ? 6.448 -10.660 -12.305 1.00 72.44 193 ARG A O 1
ATOM 1461 N N . SER A 1 194 ? 4.407 -11.557 -12.571 1.00 83.00 194 SER A N 1
ATOM 1462 C CA . SER A 1 194 ? 3.633 -10.446 -12.028 1.00 83.00 194 SER A CA 1
ATOM 1463 C C . SER A 1 194 ? 4.041 -10.122 -10.579 1.00 83.00 194 SER A C 1
ATOM 1465 O O . SER A 1 194 ? 4.264 -11.055 -9.802 1.00 83.00 194 SER A O 1
ATOM 1467 N N . PRO A 1 195 ? 4.122 -8.840 -10.179 1.00 86.44 195 PRO A N 1
ATOM 1468 C CA . PRO A 1 195 ? 4.384 -8.477 -8.792 1.00 86.44 195 PRO A CA 1
ATOM 1469 C C . PRO A 1 195 ? 3.194 -8.844 -7.897 1.00 86.44 195 PRO A C 1
ATOM 1471 O O . PRO A 1 195 ? 2.049 -8.917 -8.356 1.00 86.44 195 PRO A O 1
ATOM 1474 N N . ARG A 1 196 ? 3.461 -9.038 -6.601 1.00 91.50 196 ARG A N 1
ATOM 1475 C CA . ARG A 1 196 ? 2.432 -9.318 -5.596 1.00 91.50 196 ARG A CA 1
ATOM 1476 C C . ARG A 1 196 ? 2.507 -8.348 -4.421 1.00 91.50 196 ARG A C 1
ATOM 1478 O O . ARG A 1 196 ? 3.595 -7.993 -3.971 1.00 91.50 196 ARG A O 1
ATOM 1485 N N . PHE A 1 197 ? 1.350 -7.968 -3.889 1.00 95.19 197 PHE A N 1
ATOM 1486 C CA . PHE A 1 197 ? 1.245 -7.324 -2.576 1.00 95.19 197 PHE A CA 1
ATOM 1487 C C . PHE A 1 197 ? 0.736 -8.327 -1.540 1.00 95.19 197 PHE A C 1
ATOM 1489 O O . PHE A 1 197 ? 0.142 -9.347 -1.885 1.00 95.19 197 PHE A O 1
ATOM 1496 N N . GLY A 1 198 ? 0.991 -8.063 -0.266 1.00 96.19 198 GLY A N 1
ATOM 1497 C CA . GLY A 1 198 ? 0.469 -8.872 0.826 1.00 96.19 198 GLY A CA 1
ATOM 1498 C C . GLY A 1 198 ? -0.910 -8.395 1.244 1.00 96.19 198 GLY A C 1
ATOM 1499 O O . GLY A 1 198 ? -1.165 -7.195 1.250 1.00 96.19 198 GLY A O 1
ATOM 1500 N N . TYR A 1 199 ? -1.778 -9.328 1.612 1.00 97.94 199 TYR A N 1
ATOM 1501 C CA . TYR A 1 199 ? -3.089 -9.065 2.188 1.00 97.94 199 TYR A CA 1
ATOM 1502 C C . TYR A 1 199 ? -3.273 -9.882 3.465 1.00 97.94 199 TYR A C 1
ATOM 1504 O O . TYR A 1 199 ? -2.871 -11.044 3.527 1.00 97.94 199 TYR A O 1
ATOM 1512 N N . ALA A 1 200 ? -3.906 -9.284 4.470 1.00 97.94 200 ALA A N 1
ATOM 1513 C CA . ALA A 1 200 ? -4.387 -9.975 5.658 1.00 97.94 200 ALA A CA 1
ATOM 1514 C C . ALA A 1 200 ? -5.601 -9.243 6.241 1.00 97.94 200 ALA A C 1
ATOM 1516 O O . ALA A 1 200 ? -5.888 -8.099 5.888 1.00 97.94 200 ALA A O 1
ATOM 1517 N N . ARG A 1 201 ? -6.309 -9.886 7.171 1.00 98.00 201 ARG A N 1
ATOM 1518 C CA . ARG A 1 201 ? -7.410 -9.253 7.903 1.00 98.00 201 ARG A CA 1
ATOM 1519 C C . ARG A 1 201 ? -7.425 -9.602 9.383 1.00 98.00 201 ARG A C 1
ATOM 1521 O O . ARG A 1 201 ? -7.015 -10.699 9.770 1.00 98.00 201 ARG A O 1
ATOM 1528 N N . SER A 1 202 ? -7.959 -8.699 10.192 1.00 97.94 202 SER A N 1
ATOM 1529 C CA . SER A 1 202 ? -8.029 -8.837 11.646 1.00 97.94 202 SER A CA 1
ATOM 1530 C C . SER A 1 202 ? -9.337 -8.277 12.203 1.00 97.94 202 SER A C 1
ATOM 1532 O O . SER A 1 202 ? -9.938 -7.391 11.609 1.00 97.94 202 SER A O 1
ATOM 1534 N N . ARG A 1 203 ? -9.790 -8.789 13.351 1.00 97.12 203 ARG A N 1
ATOM 1535 C CA . ARG A 1 203 ? -10.899 -8.197 14.126 1.00 97.12 203 ARG A CA 1
ATOM 1536 C C . ARG A 1 203 ? -10.412 -7.273 15.243 1.00 97.12 203 ARG A C 1
ATOM 1538 O O . ARG A 1 203 ? -11.193 -6.474 15.739 1.00 97.12 203 ARG A O 1
ATOM 1545 N N . ASP A 1 204 ? -9.155 -7.417 15.651 1.00 93.62 204 ASP A N 1
ATOM 1546 C CA . ASP A 1 204 ? -8.603 -6.877 16.898 1.00 93.62 204 ASP A CA 1
ATOM 1547 C C . ASP A 1 204 ? -7.251 -6.164 16.703 1.00 93.62 204 ASP A C 1
ATOM 1549 O O . ASP A 1 204 ? -6.641 -5.749 17.681 1.00 93.62 204 ASP A O 1
ATOM 1553 N N . LEU A 1 205 ? -6.770 -6.045 15.457 1.00 94.06 205 LEU A N 1
ATOM 1554 C CA . LEU A 1 205 ? -5.443 -5.558 15.042 1.00 94.06 205 LEU A CA 1
ATOM 1555 C C . LEU A 1 205 ? -4.251 -6.422 15.498 1.00 94.06 205 LEU A C 1
ATOM 1557 O O . LEU A 1 205 ? -3.142 -6.260 14.987 1.00 94.06 205 LEU A O 1
ATOM 1561 N N . LEU A 1 206 ? -4.452 -7.363 16.417 1.00 92.19 206 LEU A N 1
ATOM 1562 C CA . LEU A 1 206 ? -3.391 -8.172 17.018 1.00 92.19 206 LEU A CA 1
ATOM 1563 C C . LEU A 1 206 ? -3.271 -9.543 16.352 1.00 92.19 206 LEU A C 1
ATOM 1565 O O . LEU A 1 206 ? -2.166 -10.039 16.147 1.00 92.19 206 LEU A O 1
ATOM 1569 N N . SER A 1 207 ? -4.407 -10.136 15.999 1.00 93.62 207 SER A N 1
ATOM 1570 C CA . SER A 1 207 ? -4.517 -11.471 15.426 1.00 93.62 207 SER A CA 1
ATOM 1571 C C . SER A 1 207 ? -4.896 -11.363 13.953 1.00 93.62 207 SER A C 1
ATOM 1573 O O . SER A 1 207 ? -5.973 -10.864 13.609 1.00 93.62 207 SER A O 1
ATOM 1575 N N . TRP A 1 208 ? -4.026 -11.851 13.071 1.00 96.44 208 TRP A N 1
ATOM 1576 C CA . TRP A 1 208 ? -4.193 -11.738 11.621 1.00 96.44 208 TRP A CA 1
ATOM 1577 C C . TRP A 1 208 ? -4.528 -13.087 10.985 1.00 96.44 208 TRP A C 1
ATOM 1579 O O . TRP A 1 208 ? -3.950 -14.121 11.307 1.00 96.44 208 TRP A O 1
ATOM 1589 N N . THR A 1 209 ? -5.491 -13.076 10.066 1.00 96.75 209 THR A N 1
ATOM 1590 C CA . THR A 1 209 ? -5.962 -14.254 9.324 1.00 96.75 209 THR A CA 1
ATOM 1591 C C . THR A 1 209 ? -6.112 -13.921 7.843 1.00 96.75 209 THR A C 1
ATOM 1593 O O . THR A 1 209 ? -6.037 -12.758 7.450 1.00 96.75 209 THR A O 1
ATOM 1596 N N . GLY A 1 210 ? -6.327 -14.937 7.000 1.00 94.81 210 GLY A N 1
ATOM 1597 C CA . GLY A 1 210 ? -6.445 -14.733 5.550 1.00 94.81 210 GLY A CA 1
ATOM 1598 C C . GLY A 1 210 ? -5.171 -14.161 4.922 1.00 94.81 210 GLY A C 1
ATOM 1599 O O . GLY A 1 210 ? -5.253 -13.491 3.899 1.00 94.81 210 GLY A O 1
ATOM 1600 N N . VAL A 1 211 ? -4.025 -14.395 5.567 1.00 96.62 211 VAL A N 1
ATOM 1601 C CA . VAL A 1 211 ? -2.710 -13.917 5.147 1.00 96.62 211 VAL A CA 1
ATOM 1602 C C . VAL A 1 211 ? -2.348 -14.572 3.817 1.00 96.62 211 VAL A C 1
ATOM 1604 O O . VAL A 1 211 ? -2.260 -15.797 3.739 1.00 96.62 211 VAL A O 1
ATOM 1607 N N . ARG A 1 212 ? -2.162 -13.771 2.767 1.00 94.81 212 ARG A N 1
ATOM 1608 C CA . ARG A 1 212 ? -1.794 -14.257 1.431 1.00 94.81 212 ARG A CA 1
ATOM 1609 C C . ARG A 1 212 ? -1.121 -13.182 0.592 1.00 94.81 212 ARG A C 1
ATOM 1611 O O . ARG A 1 212 ? -1.250 -11.992 0.864 1.00 94.81 212 ARG A O 1
ATOM 1618 N N . LEU A 1 213 ? -0.460 -13.614 -0.474 1.00 93.62 213 LEU A N 1
ATOM 1619 C CA . LEU A 1 213 ? -0.010 -12.736 -1.547 1.00 93.62 213 LEU A CA 1
ATOM 1620 C C . LEU A 1 213 ? -1.100 -12.591 -2.615 1.00 93.62 213 LEU A C 1
ATOM 1622 O O . LEU A 1 213 ? -1.804 -13.551 -2.931 1.00 93.62 213 LEU A O 1
ATOM 1626 N N . VAL A 1 214 ? -1.233 -11.391 -3.173 1.00 95.31 214 VAL A N 1
ATOM 1627 C CA . VAL A 1 214 ? -2.192 -11.051 -4.229 1.00 95.31 214 VAL A CA 1
ATOM 1628 C C . VAL A 1 214 ? -1.425 -10.672 -5.482 1.00 95.31 214 VAL A C 1
ATOM 1630 O O . VAL A 1 214 ? -0.647 -9.722 -5.459 1.00 95.31 214 VAL A O 1
ATOM 1633 N N . GLU A 1 215 ? -1.629 -11.415 -6.567 1.00 92.88 215 GLU A N 1
ATOM 1634 C CA . GLU A 1 215 ? -0.974 -11.144 -7.847 1.00 92.88 215 GLU A CA 1
ATOM 1635 C C . GLU A 1 215 ? -1.616 -9.965 -8.574 1.00 92.88 215 GLU A C 1
ATOM 1637 O O . GLU A 1 215 ? -2.832 -9.907 -8.754 1.00 92.88 215 GLU A O 1
ATOM 1642 N N . VAL A 1 216 ? -0.771 -9.041 -9.026 1.00 93.69 216 VAL A N 1
ATOM 1643 C CA . VAL A 1 216 ? -1.160 -7.907 -9.858 1.00 93.69 216 VAL A CA 1
ATOM 1644 C C . VAL A 1 216 ? -0.741 -8.207 -11.292 1.00 93.69 216 VAL A C 1
ATOM 1646 O O . VAL A 1 216 ? 0.459 -8.310 -11.530 1.00 93.69 216 VAL A O 1
ATOM 1649 N N . PRO A 1 217 ? -1.668 -8.327 -12.263 1.00 92.06 217 PRO A N 1
ATOM 1650 C CA . PRO A 1 217 ? -1.360 -8.742 -13.634 1.00 92.06 217 PRO A CA 1
ATOM 1651 C C . PRO A 1 217 ? -0.618 -7.646 -14.426 1.00 92.06 217 PRO A C 1
ATOM 1653 O O . PRO A 1 217 ? -1.149 -7.044 -15.358 1.00 92.06 217 PRO A O 1
ATOM 1656 N N . LEU A 1 218 ? 0.636 -7.404 -14.042 1.00 88.62 218 LEU A N 1
ATOM 1657 C CA . LEU A 1 218 ? 1.559 -6.403 -14.567 1.00 88.62 218 LEU A CA 1
ATOM 1658 C C . LEU A 1 218 ? 2.930 -7.072 -14.806 1.00 88.62 218 LEU A C 1
ATOM 1660 O O . LEU A 1 218 ? 3.867 -6.892 -14.031 1.00 88.62 218 LEU A O 1
ATOM 1664 N N . PRO A 1 219 ? 3.057 -7.914 -15.849 1.00 82.06 219 PRO A N 1
ATOM 1665 C CA . PRO A 1 219 ? 4.158 -8.877 -15.988 1.00 82.06 219 PRO A CA 1
ATOM 1666 C C . PRO A 1 219 ? 5.541 -8.258 -16.255 1.00 82.06 219 PRO A C 1
ATOM 1668 O O . PRO A 1 219 ? 6.553 -8.945 -16.147 1.00 82.06 219 PRO A O 1
ATOM 1671 N N . ASP A 1 220 ? 5.612 -6.982 -16.634 1.00 82.50 220 ASP A N 1
ATOM 1672 C CA . ASP A 1 220 ? 6.864 -6.243 -16.826 1.00 82.50 220 ASP A CA 1
ATOM 1673 C C . ASP A 1 220 ? 7.260 -5.402 -15.602 1.00 82.50 220 ASP A C 1
ATOM 1675 O O . ASP A 1 220 ? 8.294 -4.726 -15.626 1.00 82.50 220 ASP A O 1
ATOM 1679 N N . ALA A 1 221 ? 6.497 -5.465 -14.509 1.00 85.81 221 ALA A N 1
ATOM 1680 C CA . ALA A 1 221 ? 6.848 -4.788 -13.273 1.00 85.81 221 ALA A CA 1
ATOM 1681 C C . ALA A 1 221 ? 7.930 -5.544 -12.490 1.00 85.81 221 ALA A C 1
ATOM 1683 O O . ALA A 1 221 ? 7.850 -6.739 -12.236 1.00 85.81 221 ALA A O 1
ATOM 1684 N N . CYS A 1 222 ? 8.962 -4.806 -12.105 1.00 79.75 222 CYS A N 1
ATOM 1685 C CA . CYS A 1 222 ? 10.053 -5.188 -11.215 1.00 79.75 222 CYS A CA 1
ATOM 1686 C C . CYS A 1 222 ? 9.706 -5.041 -9.732 1.00 79.75 222 CYS A C 1
ATOM 1688 O O . CYS A 1 222 ? 10.469 -5.456 -8.864 1.00 79.75 222 CYS A O 1
ATOM 1690 N N . SER A 1 223 ? 8.638 -4.331 -9.405 1.00 83.12 223 SER A N 1
ATOM 1691 C CA . SER A 1 223 ? 8.283 -4.053 -8.021 1.00 83.12 223 SER A CA 1
ATOM 1692 C C . SER A 1 223 ? 6.853 -3.557 -7.928 1.00 83.12 223 SER A C 1
ATOM 1694 O O . SER A 1 223 ? 6.309 -3.033 -8.902 1.00 83.12 223 SER A O 1
ATOM 1696 N N . LEU A 1 224 ? 6.295 -3.709 -6.734 1.00 90.44 224 LEU A N 1
ATOM 1697 C CA . LEU A 1 224 ? 5.108 -3.018 -6.268 1.00 90.44 224 LEU A CA 1
ATOM 1698 C C . LEU A 1 224 ? 5.479 -2.375 -4.933 1.00 90.44 224 LEU A C 1
ATOM 1700 O O . LEU A 1 224 ? 5.962 -3.057 -4.032 1.00 90.44 224 LEU A O 1
ATOM 1704 N N . TRP A 1 225 ? 5.301 -1.065 -4.839 1.00 90.56 225 TRP A N 1
ATOM 1705 C CA . TRP A 1 225 ? 5.696 -0.244 -3.703 1.00 90.56 225 TRP A CA 1
ATOM 1706 C C . TRP A 1 225 ? 4.497 0.453 -3.090 1.00 90.56 225 TRP A C 1
ATOM 1708 O O . TRP A 1 225 ? 3.656 0.974 -3.825 1.00 90.56 225 TRP A O 1
ATOM 1718 N N . ALA A 1 226 ? 4.506 0.510 -1.757 1.00 93.88 226 ALA A N 1
ATOM 1719 C CA . ALA A 1 226 ? 3.608 1.312 -0.937 1.00 93.88 226 ALA A CA 1
ATOM 1720 C C . ALA A 1 226 ? 2.134 1.192 -1.357 1.00 93.88 226 ALA A C 1
ATOM 1722 O O . ALA A 1 226 ? 1.551 2.172 -1.822 1.00 93.88 226 ALA A O 1
ATOM 1723 N N . PRO A 1 227 ? 1.543 -0.017 -1.261 1.00 96.75 227 PRO A N 1
ATOM 1724 C CA . PRO A 1 227 ? 0.124 -0.181 -1.508 1.00 96.75 227 PRO A CA 1
ATOM 1725 C C . PRO A 1 227 ? -0.688 0.580 -0.454 1.00 96.75 227 PRO A C 1
ATOM 1727 O O . PRO A 1 227 ? -0.528 0.348 0.742 1.00 96.75 227 PRO A O 1
ATOM 1730 N N . GLU A 1 228 ? -1.594 1.432 -0.912 1.00 96.94 228 GLU A N 1
ATOM 1731 C CA . GLU A 1 228 ? -2.471 2.264 -0.095 1.00 96.94 228 GLU A CA 1
ATOM 1732 C C . GLU A 1 228 ? -3.935 1.907 -0.358 1.00 96.94 228 GLU A C 1
ATOM 1734 O O . GLU A 1 228 ? -4.360 1.852 -1.514 1.00 96.94 228 GLU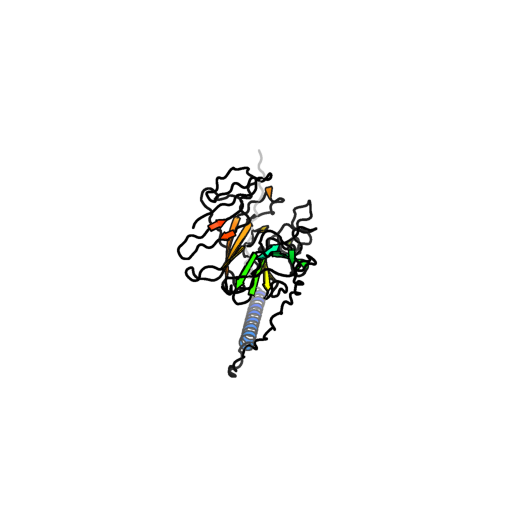 A O 1
ATOM 1739 N N . LEU A 1 229 ? -4.717 1.676 0.700 1.00 96.69 229 LEU A N 1
ATOM 1740 C CA . LEU A 1 229 ? -6.152 1.410 0.601 1.00 96.69 229 LEU A CA 1
ATOM 1741 C C . LEU A 1 229 ? -6.987 2.630 0.989 1.00 96.69 229 LEU A C 1
ATOM 1743 O O . LEU A 1 229 ? -6.776 3.227 2.039 1.00 96.69 229 LEU A O 1
ATOM 1747 N N . ALA A 1 230 ? -8.028 2.906 0.206 1.00 94.94 230 ALA A N 1
ATOM 1748 C CA . ALA A 1 230 ? -9.080 3.851 0.571 1.00 94.94 230 ALA A CA 1
ATOM 1749 C C . ALA A 1 230 ? -10.472 3.266 0.289 1.00 94.94 230 ALA A C 1
ATOM 1751 O O . ALA A 1 230 ? -10.683 2.581 -0.715 1.00 94.94 2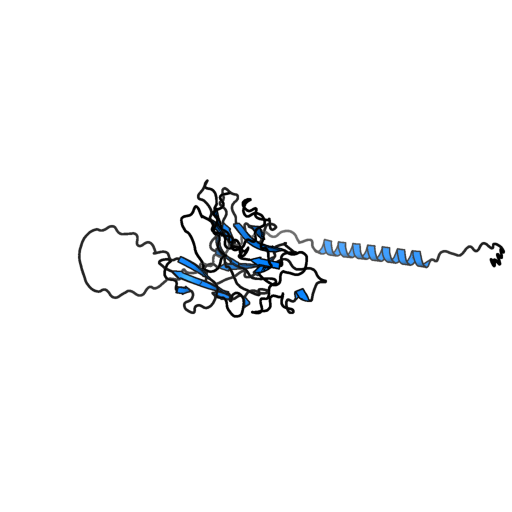30 ALA A O 1
ATOM 1752 N N . ALA A 1 231 ? -11.426 3.534 1.184 1.00 93.94 231 ALA A N 1
ATOM 1753 C CA . ALA A 1 231 ? -12.823 3.121 1.048 1.00 93.94 231 ALA A CA 1
ATOM 1754 C C . ALA A 1 231 ? -13.613 4.180 0.271 1.00 93.94 231 ALA A C 1
ATOM 1756 O O . ALA A 1 231 ? -13.825 5.279 0.774 1.00 93.94 231 ALA A O 1
ATOM 1757 N N . LEU A 1 232 ? -14.042 3.868 -0.950 1.00 90.69 232 LEU A N 1
ATOM 1758 C CA . LEU A 1 232 ? -14.715 4.829 -1.820 1.00 90.69 232 LEU A CA 1
ATOM 1759 C C . LEU A 1 232 ? -16.131 5.151 -1.311 1.00 90.69 232 LEU A C 1
ATOM 1761 O O . LEU A 1 232 ? -16.834 4.243 -0.855 1.00 90.69 232 LEU A O 1
ATOM 1765 N N . PRO A 1 233 ? -16.598 6.409 -1.428 1.00 88.75 233 PRO A N 1
ATOM 1766 C CA . PRO A 1 233 ? -17.969 6.761 -1.079 1.00 88.75 233 PRO A CA 1
ATOM 1767 C C . PRO A 1 233 ? -18.999 5.954 -1.883 1.00 88.75 233 PRO A C 1
ATOM 1769 O O . PRO A 1 233 ? -18.843 5.741 -3.086 1.00 88.75 233 PRO A O 1
ATOM 1772 N N . GLU A 1 234 ? -20.116 5.572 -1.256 1.00 89.31 234 GLU A N 1
ATOM 1773 C CA . GLU A 1 234 ? -21.213 4.862 -1.944 1.00 89.31 234 GLU A CA 1
ATOM 1774 C C . GLU A 1 234 ? -21.769 5.652 -3.141 1.00 89.31 234 GLU A C 1
ATOM 1776 O O . GLU A 1 234 ? -22.114 5.076 -4.172 1.00 89.31 234 GLU A O 1
ATOM 1781 N N . ALA A 1 235 ? -21.794 6.986 -3.042 1.00 86.62 235 ALA A N 1
ATOM 1782 C CA . ALA A 1 235 ? -22.205 7.872 -4.133 1.00 86.62 235 ALA A CA 1
ATOM 1783 C C . ALA A 1 235 ? -21.289 7.782 -5.372 1.00 86.62 235 ALA A C 1
ATOM 1785 O O . ALA A 1 235 ? -21.722 8.109 -6.474 1.00 86.62 235 ALA A O 1
ATOM 1786 N N . GLU A 1 236 ? -20.054 7.307 -5.198 1.00 84.00 236 GLU A N 1
ATOM 1787 C CA . GLU A 1 236 ? -19.041 7.127 -6.245 1.00 84.00 236 GLU A CA 1
ATOM 1788 C C . GLU A 1 236 ? -18.894 5.652 -6.661 1.00 84.00 236 GLU A C 1
ATOM 1790 O O . GLU A 1 236 ? -17.964 5.270 -7.367 1.00 84.00 236 GLU A O 1
ATOM 1795 N N . GLY A 1 237 ? -19.848 4.809 -6.253 1.00 83.88 237 GLY A N 1
ATOM 1796 C CA . GLY A 1 237 ? -19.907 3.389 -6.598 1.00 83.88 237 GLY A CA 1
ATOM 1797 C C . GLY A 1 237 ? -19.486 2.442 -5.473 1.00 83.88 237 GLY A C 1
ATOM 1798 O O . GLY A 1 237 ? -19.675 1.229 -5.636 1.00 83.88 237 GLY A O 1
ATOM 1799 N N . GLY A 1 238 ? -18.987 2.975 -4.352 1.00 90.44 238 GLY A N 1
ATOM 1800 C CA . GLY A 1 238 ? -18.592 2.219 -3.163 1.00 90.44 238 GLY A CA 1
ATOM 1801 C C . GLY A 1 238 ? -17.410 1.268 -3.387 1.00 90.44 238 GLY A C 1
ATOM 1802 O O . GLY A 1 238 ? -16.800 1.217 -4.458 1.00 90.44 238 GLY A O 1
ATOM 1803 N N . GLY A 1 239 ? -17.107 0.460 -2.371 1.00 95.56 239 GLY A N 1
ATOM 1804 C CA . GLY A 1 239 ? -15.984 -0.481 -2.392 1.00 95.56 239 GLY A CA 1
ATOM 1805 C C . GLY A 1 239 ? -14.657 0.179 -2.024 1.00 95.56 239 GLY A C 1
ATOM 1806 O O . GLY A 1 239 ? -14.615 1.098 -1.211 1.00 95.56 239 GLY A O 1
ATOM 1807 N N . PHE A 1 240 ? -13.561 -0.319 -2.592 1.00 97.38 240 PHE A N 1
ATOM 1808 C CA . PHE A 1 240 ? -12.208 0.073 -2.210 1.00 97.38 240 PHE A CA 1
ATOM 1809 C C . PHE A 1 240 ? -11.331 0.293 -3.432 1.00 97.38 240 PHE A C 1
ATOM 1811 O O . PHE A 1 240 ? -11.425 -0.438 -4.423 1.00 97.38 240 PHE A O 1
ATOM 1818 N N . VAL A 1 241 ? -10.435 1.266 -3.320 1.00 96.88 241 VAL A N 1
ATOM 1819 C CA . VAL A 1 241 ? -9.329 1.478 -4.249 1.00 96.88 241 VAL A CA 1
ATOM 1820 C C . VAL A 1 241 ? -8.020 1.112 -3.558 1.00 96.88 241 VAL A C 1
ATOM 1822 O O . VAL A 1 241 ? -7.800 1.464 -2.401 1.00 96.88 241 VAL A O 1
ATOM 1825 N N . LEU A 1 242 ? -7.173 0.384 -4.278 1.00 98.06 242 LEU A N 1
ATOM 1826 C CA . LEU A 1 242 ? -5.779 0.147 -3.945 1.00 98.06 242 LEU A CA 1
ATOM 1827 C C . LEU A 1 242 ? -4.922 0.989 -4.884 1.00 98.06 242 LEU A C 1
ATOM 1829 O O . LEU A 1 242 ? -4.941 0.754 -6.091 1.00 98.06 242 LEU A O 1
ATOM 1833 N N . LEU A 1 243 ? -4.164 1.929 -4.339 1.00 97.56 243 LEU A N 1
ATOM 1834 C CA . LEU A 1 243 ? -3.159 2.716 -5.051 1.00 97.56 243 LEU A CA 1
ATOM 1835 C C . LEU A 1 243 ? -1.789 2.097 -4.791 1.00 97.56 243 LEU A C 1
ATOM 1837 O O . LEU A 1 243 ? -1.532 1.627 -3.691 1.00 97.56 243 LEU A O 1
ATOM 1841 N N . PHE A 1 244 ? -0.905 2.076 -5.778 1.00 96.88 244 PHE A N 1
ATOM 1842 C CA . PHE A 1 244 ? 0.470 1.611 -5.587 1.00 96.88 244 PHE A CA 1
ATOM 1843 C C . PHE A 1 244 ? 1.376 2.165 -6.679 1.00 96.88 244 PHE A C 1
ATOM 1845 O O . PHE A 1 244 ? 0.906 2.595 -7.732 1.00 96.88 244 PHE A O 1
ATOM 1852 N N . SER A 1 245 ? 2.685 2.083 -6.467 1.00 94.88 245 SER A N 1
ATOM 1853 C CA . SER A 1 245 ? 3.667 2.398 -7.503 1.00 94.88 245 SER A CA 1
ATOM 1854 C C . SER A 1 245 ? 4.397 1.158 -7.985 1.00 94.88 245 SER A C 1
ATOM 1856 O O . SER A 1 245 ? 4.766 0.294 -7.195 1.00 94.88 245 SER A O 1
ATOM 1858 N N . ALA A 1 246 ? 4.669 1.080 -9.284 1.00 92.44 246 ALA A N 1
ATOM 1859 C CA . ALA A 1 246 ? 5.416 -0.019 -9.878 1.00 92.44 246 ALA A CA 1
ATOM 1860 C C . ALA A 1 246 ? 6.612 0.491 -10.683 1.00 92.44 246 ALA A C 1
ATOM 1862 O O . ALA A 1 246 ? 6.506 1.448 -11.447 1.00 92.44 246 ALA A O 1
ATOM 1863 N N . THR A 1 247 ? 7.762 -0.172 -10.557 1.00 88.31 247 THR A N 1
ATOM 1864 C CA . THR A 1 247 ? 8.859 0.001 -11.522 1.00 88.31 247 THR A CA 1
ATOM 1865 C C . THR A 1 247 ? 8.624 -0.933 -12.690 1.00 88.31 247 THR A C 1
ATOM 1867 O O . THR A 1 247 ? 8.634 -2.141 -12.481 1.00 88.31 247 THR A O 1
ATOM 1870 N N . ARG A 1 248 ? 8.483 -0.426 -13.915 1.00 85.06 248 ARG A N 1
ATOM 1871 C CA . ARG A 1 248 ? 8.312 -1.270 -15.107 1.00 85.06 248 ARG A CA 1
ATOM 1872 C C . ARG A 1 248 ? 9.553 -1.263 -15.976 1.00 85.06 248 ARG A C 1
ATOM 1874 O O . ARG A 1 248 ? 10.178 -0.229 -16.190 1.00 85.06 248 ARG A O 1
ATOM 1881 N N . HIS A 1 249 ? 9.928 -2.441 -16.460 1.00 81.19 249 HIS A N 1
ATOM 1882 C CA . HIS A 1 249 ? 11.052 -2.580 -17.374 1.00 81.19 249 HIS A CA 1
ATOM 1883 C C . HIS A 1 249 ? 10.927 -3.860 -18.202 1.00 81.19 249 HIS A C 1
ATOM 1885 O O . HIS A 1 249 ? 10.816 -4.950 -17.643 1.00 81.19 249 HIS A O 1
ATOM 1891 N N . ALA A 1 250 ? 10.997 -3.742 -19.531 1.00 77.94 250 ALA A N 1
ATOM 1892 C CA . ALA A 1 250 ? 10.846 -4.881 -20.441 1.00 77.94 250 ALA A CA 1
ATOM 1893 C C . ALA A 1 250 ? 12.012 -5.891 -20.362 1.00 77.94 250 ALA A C 1
ATOM 1895 O O . ALA A 1 250 ? 11.813 -7.082 -20.581 1.00 77.94 250 ALA A O 1
ATOM 1896 N N . GLY A 1 251 ? 13.226 -5.411 -20.066 1.00 73.00 251 GLY A N 1
ATOM 1897 C CA . GLY A 1 251 ? 14.437 -6.221 -19.861 1.00 73.00 251 GLY A CA 1
ATOM 1898 C C . GLY A 1 251 ? 14.806 -6.344 -18.382 1.00 73.00 251 GLY A C 1
ATOM 1899 O O . GLY A 1 251 ? 13.936 -6.230 -17.528 1.00 73.00 251 GLY A O 1
ATOM 1900 N N . GLU A 1 252 ? 16.090 -6.484 -18.053 1.00 73.62 252 GLU A N 1
ATOM 1901 C CA . GLU A 1 252 ? 16.573 -6.567 -16.660 1.00 73.62 252 GLU A CA 1
ATOM 1902 C C . GLU A 1 252 ? 16.095 -5.405 -15.779 1.00 73.62 252 GLU A C 1
ATOM 1904 O O . GLU A 1 252 ? 16.050 -4.261 -16.222 1.00 73.62 252 GLU A O 1
ATOM 1909 N N . CYS A 1 253 ? 15.734 -5.691 -14.527 1.00 77.50 253 CYS A N 1
ATOM 1910 C CA . CYS A 1 253 ? 15.305 -4.649 -13.601 1.00 77.50 253 CYS A CA 1
ATOM 1911 C C . CYS A 1 253 ? 16.438 -3.668 -13.284 1.00 77.50 253 CYS A C 1
ATOM 1913 O O . CYS A 1 253 ? 17.586 -4.102 -13.144 1.00 77.50 253 CYS A O 1
ATOM 1915 N N . PRO A 1 254 ? 16.129 -2.368 -13.104 1.00 74.81 254 PRO A N 1
ATOM 1916 C CA . PRO A 1 254 ? 17.117 -1.397 -12.665 1.00 74.81 254 PRO A CA 1
ATOM 1917 C C . PRO A 1 254 ? 17.821 -1.854 -11.380 1.00 74.81 254 PRO A C 1
ATOM 1919 O O . PRO A 1 254 ? 17.164 -2.321 -10.446 1.00 74.81 254 PRO A O 1
ATOM 1922 N N . PRO A 1 255 ? 19.154 -1.708 -11.298 1.00 66.81 255 PRO A N 1
ATOM 1923 C CA . PRO A 1 255 ? 19.926 -2.216 -10.175 1.00 66.81 255 PRO A CA 1
ATOM 1924 C C . PRO A 1 255 ? 19.905 -1.272 -8.970 1.00 66.81 255 PRO A C 1
ATOM 1926 O O . PRO A 1 255 ? 20.583 -1.549 -7.999 1.00 66.81 255 PRO A O 1
ATOM 1929 N N . THR A 1 256 ? 19.233 -0.122 -9.001 1.00 69.56 256 THR A N 1
ATOM 1930 C CA . THR A 1 256 ? 19.126 0.778 -7.841 1.00 69.56 256 THR A CA 1
ATOM 1931 C C . THR A 1 256 ? 17.826 1.571 -7.909 1.00 69.56 256 THR A C 1
ATOM 1933 O O . THR A 1 256 ? 17.330 1.827 -9.005 1.00 69.56 256 THR A O 1
ATOM 1936 N N . MET A 1 257 ? 17.329 2.034 -6.754 1.00 71.50 257 MET A N 1
ATOM 1937 C CA . MET A 1 257 ? 16.202 2.982 -6.694 1.00 71.50 257 MET A CA 1
ATOM 1938 C C . MET A 1 257 ? 16.488 4.274 -7.478 1.00 71.50 257 MET A C 1
ATOM 1940 O O . MET A 1 257 ? 15.615 4.836 -8.123 1.00 71.50 257 MET A O 1
ATOM 1944 N N . ALA A 1 258 ? 17.743 4.736 -7.477 1.00 73.44 258 ALA A N 1
ATOM 1945 C CA . ALA A 1 258 ? 18.145 5.932 -8.220 1.00 73.44 258 ALA A CA 1
ATOM 1946 C C . ALA A 1 258 ? 18.122 5.741 -9.749 1.00 73.44 258 ALA A C 1
ATOM 1948 O O . ALA A 1 258 ? 18.081 6.723 -10.486 1.00 73.44 258 ALA A O 1
ATOM 1949 N N . ALA A 1 259 ? 18.189 4.494 -10.222 1.00 75.25 259 ALA A N 1
ATOM 1950 C CA . ALA A 1 259 ? 18.101 4.140 -11.634 1.00 75.25 259 ALA A CA 1
ATOM 1951 C C . ALA A 1 259 ? 16.693 3.676 -12.043 1.00 75.25 259 ALA A C 1
ATOM 1953 O O . ALA A 1 259 ? 16.471 3.409 -13.224 1.00 75.25 259 ALA A O 1
ATOM 1954 N N . SER A 1 260 ? 15.759 3.540 -11.096 1.00 79.69 260 SER A N 1
ATOM 1955 C CA . SER A 1 260 ? 14.376 3.173 -11.383 1.00 79.69 260 SER A CA 1
ATOM 1956 C C . SER A 1 260 ? 13.494 4.396 -11.586 1.00 79.69 260 SER A C 1
ATOM 1958 O O . SER A 1 260 ? 13.705 5.468 -11.026 1.00 79.69 260 SER A O 1
ATOM 1960 N N . THR A 1 261 ? 12.462 4.208 -12.399 1.00 87.38 261 THR A N 1
ATOM 1961 C CA . THR A 1 261 ? 11.314 5.108 -12.478 1.00 87.38 261 THR A CA 1
ATOM 1962 C C . THR A 1 261 ? 10.104 4.341 -11.976 1.00 87.38 261 THR A C 1
ATOM 1964 O O . THR A 1 261 ? 9.923 3.172 -12.327 1.00 87.38 261 THR A O 1
ATOM 1967 N N . HIS A 1 262 ? 9.333 4.975 -11.102 1.00 90.50 262 HIS A N 1
ATOM 1968 C CA . HIS A 1 262 ? 8.145 4.397 -10.491 1.00 90.50 262 HIS A CA 1
ATOM 1969 C C . HIS A 1 262 ? 6.906 5.071 -11.070 1.00 90.50 262 HIS A C 1
ATOM 1971 O O . HIS A 1 262 ? 6.800 6.295 -11.063 1.00 90.50 262 HIS A O 1
ATOM 1977 N N . GLU A 1 263 ? 5.995 4.268 -11.595 1.00 92.62 263 GLU A N 1
ATOM 1978 C CA . GLU A 1 263 ? 4.747 4.722 -12.195 1.00 92.62 263 GLU A CA 1
ATOM 1979 C C . GLU A 1 263 ? 3.588 4.395 -11.247 1.00 92.62 263 GLU A C 1
ATOM 1981 O O . GLU A 1 263 ? 3.555 3.278 -10.719 1.00 92.62 263 GLU A O 1
ATOM 1986 N N . PRO A 1 264 ? 2.648 5.326 -11.019 1.00 94.69 264 PRO A N 1
ATOM 1987 C CA . PRO A 1 264 ? 1.509 5.086 -10.150 1.00 94.69 264 PRO A CA 1
ATOM 1988 C C . PRO A 1 264 ? 0.402 4.311 -10.878 1.00 94.69 264 PRO A C 1
ATOM 1990 O O . PRO A 1 264 ? 0.100 4.546 -12.050 1.00 94.69 264 PRO A O 1
ATOM 1993 N N . TYR A 1 265 ? -0.233 3.403 -10.150 1.00 96.06 265 TYR A N 1
ATOM 1994 C CA . TYR A 1 265 ? -1.333 2.563 -10.602 1.00 96.06 265 TYR A CA 1
ATOM 1995 C C . TYR A 1 265 ? -2.430 2.527 -9.546 1.00 96.06 265 TYR A C 1
ATOM 1997 O O . TYR A 1 265 ? -2.199 2.797 -8.365 1.00 96.06 265 TYR A O 1
ATOM 2005 N N . TYR A 1 266 ? -3.620 2.129 -9.977 1.00 96.81 266 TYR A N 1
ATOM 2006 C CA . TYR A 1 266 ? -4.692 1.761 -9.074 1.00 96.81 266 TYR A CA 1
ATOM 2007 C C . TYR A 1 266 ? -5.418 0.493 -9.526 1.00 96.81 266 TYR A C 1
ATOM 2009 O O . TYR A 1 266 ? -5.450 0.136 -10.707 1.00 96.81 266 TYR A O 1
ATOM 2017 N N . MET A 1 267 ? -6.011 -0.190 -8.555 1.00 97.62 267 MET A N 1
ATOM 2018 C CA . MET A 1 267 ? -6.932 -1.312 -8.720 1.00 97.62 267 MET A CA 1
ATOM 2019 C C . MET A 1 267 ? -8.136 -1.084 -7.810 1.00 97.62 267 MET A C 1
ATOM 2021 O O . MET A 1 267 ? -8.049 -0.356 -6.827 1.00 97.62 267 MET A O 1
ATOM 2025 N N . THR A 1 268 ? -9.264 -1.716 -8.110 1.00 97.19 268 THR A N 1
ATOM 2026 C CA . THR A 1 268 ? -10.470 -1.635 -7.279 1.00 97.19 268 THR A CA 1
ATOM 2027 C C . THR A 1 268 ? -10.930 -3.016 -6.846 1.00 97.19 268 THR A C 1
ATOM 2029 O O . THR A 1 268 ? -10.701 -4.010 -7.539 1.00 97.19 268 THR A O 1
ATOM 2032 N N . THR A 1 269 ? -11.589 -3.077 -5.694 1.00 98.12 269 THR A N 1
ATOM 2033 C CA . THR A 1 269 ? -12.232 -4.284 -5.174 1.00 98.12 269 THR A CA 1
ATOM 2034 C C . THR A 1 269 ? -13.494 -3.926 -4.395 1.00 98.12 269 THR A C 1
ATOM 2036 O O . THR A 1 269 ? -13.670 -2.796 -3.945 1.00 98.12 269 THR A O 1
ATOM 2039 N N . ARG A 1 270 ? -14.388 -4.900 -4.218 1.00 96.56 270 ARG A N 1
ATOM 2040 C CA . ARG A 1 270 ? -15.544 -4.802 -3.309 1.00 96.56 270 ARG A CA 1
ATOM 2041 C C . ARG A 1 270 ? -15.469 -5.795 -2.150 1.00 96.56 270 ARG A C 1
ATOM 2043 O O . ARG A 1 270 ? -16.232 -5.675 -1.198 1.00 96.56 270 ARG A O 1
ATOM 2050 N N . ASP A 1 271 ? -14.595 -6.794 -2.245 1.00 96.19 271 ASP A N 1
ATOM 2051 C CA . ASP A 1 271 ? -14.570 -7.947 -1.343 1.00 96.19 271 ASP A CA 1
ATOM 2052 C C . ASP A 1 271 ? -13.157 -8.382 -0.925 1.00 96.19 271 ASP A C 1
ATOM 2054 O O . ASP A 1 271 ? -13.028 -9.308 -0.127 1.00 96.19 271 ASP A O 1
ATOM 2058 N N . PHE A 1 272 ? -12.120 -7.697 -1.422 1.00 97.56 272 PHE A N 1
ATOM 2059 C CA . PHE A 1 272 ? -10.698 -7.996 -1.234 1.00 97.56 272 PHE A CA 1
ATOM 2060 C C . PHE A 1 272 ? -10.227 -9.321 -1.851 1.00 97.56 272 PHE A C 1
ATOM 2062 O O . PHE A 1 272 ? -9.042 -9.651 -1.759 1.00 97.56 272 PHE A O 1
ATOM 2069 N N . GLU A 1 273 ? -11.104 -10.054 -2.536 1.00 95.69 273 GLU A N 1
ATOM 2070 C CA . GLU A 1 273 ? -10.802 -11.307 -3.233 1.00 95.69 273 GLU A CA 1
ATOM 2071 C C . GLU A 1 273 ? -10.689 -11.071 -4.742 1.00 95.69 273 GLU A C 1
ATOM 2073 O O . GLU A 1 273 ? -9.686 -11.439 -5.358 1.00 95.69 273 GLU A O 1
ATOM 2078 N N . ALA A 1 274 ? -11.683 -10.405 -5.331 1.00 96.69 274 ALA A N 1
ATOM 2079 C CA . ALA A 1 274 ? -11.695 -10.025 -6.733 1.00 96.69 274 ALA A CA 1
ATOM 2080 C C . ALA A 1 274 ? -11.165 -8.598 -6.905 1.00 96.69 274 ALA A C 1
ATOM 2082 O O . ALA A 1 274 ? -11.671 -7.647 -6.304 1.00 96.69 274 ALA A O 1
ATOM 2083 N N . TRP A 1 275 ? -10.166 -8.450 -7.771 1.00 97.56 275 TRP A N 1
ATOM 2084 C CA . TRP A 1 275 ? -9.533 -7.170 -8.070 1.00 97.56 275 TRP A CA 1
ATOM 2085 C C . TRP A 1 275 ? -9.677 -6.831 -9.551 1.00 97.56 275 TRP A C 1
ATOM 2087 O O . TRP A 1 275 ? -9.559 -7.707 -10.412 1.00 97.56 275 TRP A O 1
ATOM 2097 N N . SER A 1 276 ? -9.919 -5.557 -9.863 1.00 97.38 276 SER A N 1
ATOM 2098 C CA . SER A 1 276 ? -9.843 -5.078 -11.244 1.00 97.38 276 SER A CA 1
ATOM 2099 C C . SER A 1 276 ? -8.411 -5.210 -11.781 1.00 97.38 276 SER A C 1
ATOM 2101 O O . SER A 1 276 ? -7.461 -5.182 -10.997 1.00 97.38 276 SER A O 1
ATOM 2103 N N . PRO A 1 277 ? -8.207 -5.281 -13.107 1.00 96.94 277 PRO A N 1
ATOM 2104 C CA . PRO A 1 277 ? -6.878 -5.089 -13.683 1.00 96.94 277 PRO A CA 1
ATOM 2105 C C . PRO A 1 277 ? -6.254 -3.755 -13.226 1.00 96.94 277 PRO A C 1
ATOM 2107 O O . PRO A 1 277 ? -7.002 -2.802 -12.976 1.00 96.94 277 PRO A O 1
ATOM 2110 N N . PRO A 1 278 ? -4.914 -3.667 -13.122 1.00 96.44 278 PRO A N 1
ATOM 2111 C CA . PRO A 1 278 ? -4.236 -2.431 -12.768 1.00 96.44 278 PRO A CA 1
ATOM 2112 C C . PRO A 1 278 ? -4.383 -1.416 -13.900 1.00 96.44 278 PRO A C 1
ATOM 2114 O O . PRO A 1 278 ? -4.109 -1.721 -15.064 1.00 96.44 278 PRO A O 1
ATOM 2117 N N . LEU A 1 279 ? -4.800 -0.205 -13.547 1.00 95.81 279 LEU A N 1
ATOM 2118 C CA . LEU A 1 279 ? -4.887 0.929 -14.457 1.00 95.81 279 LEU A CA 1
ATOM 2119 C C . LEU A 1 279 ? -3.851 1.981 -14.052 1.00 95.81 279 LEU A C 1
ATOM 2121 O O . LEU A 1 279 ? -3.655 2.196 -12.854 1.00 95.81 279 LEU A O 1
ATOM 2125 N N . PRO A 1 280 ? -3.161 2.618 -15.015 1.00 93.94 280 PRO A N 1
ATOM 2126 C CA . PRO A 1 280 ? -2.258 3.714 -14.701 1.00 93.94 280 PRO A CA 1
ATOM 2127 C C . PRO A 1 280 ? -3.051 4.863 -14.075 1.00 93.94 280 PRO A C 1
ATOM 2129 O O . PRO A 1 280 ? -4.165 5.169 -14.506 1.00 93.94 280 PRO A O 1
ATOM 2132 N N . LEU A 1 281 ? -2.470 5.494 -13.061 1.00 91.00 281 LEU A N 1
ATOM 2133 C CA . LEU A 1 281 ? -3.021 6.701 -12.465 1.00 91.00 281 LEU A CA 1
ATOM 2134 C C . LEU A 1 281 ? -2.443 7.916 -13.194 1.00 91.00 281 LEU A C 1
ATOM 2136 O O . LEU A 1 281 ? -1.229 8.117 -13.221 1.00 91.00 281 LEU A O 1
ATOM 2140 N N . GLU A 1 282 ? -3.307 8.722 -13.801 1.00 86.38 282 GLU A N 1
ATOM 2141 C CA . GLU A 1 282 ? -2.875 9.946 -14.470 1.00 86.38 282 GLU A CA 1
ATOM 2142 C C . GLU A 1 282 ? -2.519 11.014 -13.431 1.00 86.38 282 GLU A C 1
ATOM 2144 O O . GLU A 1 282 ? -3.302 11.326 -12.535 1.00 86.38 282 GLU A O 1
ATOM 2149 N N . LEU A 1 283 ? -1.313 11.565 -13.550 1.00 83.94 283 LEU A N 1
ATOM 2150 C CA . LEU A 1 283 ? -0.847 12.669 -12.718 1.00 83.94 283 LEU A CA 1
ATOM 2151 C C . LEU A 1 283 ? -1.107 14.011 -13.413 1.00 83.94 283 LEU A C 1
ATOM 2153 O O . LEU A 1 283 ? -1.200 14.052 -14.645 1.00 83.94 283 LEU A O 1
ATOM 2157 N N . PRO A 1 284 ? -1.147 15.122 -12.653 1.00 81.19 284 PRO A N 1
ATOM 2158 C CA . PRO A 1 284 ? -1.182 16.461 -13.228 1.00 81.19 284 PRO A CA 1
ATOM 2159 C C . PRO A 1 284 ? -0.083 16.664 -14.290 1.00 81.19 284 PRO A C 1
ATOM 2161 O O . PRO A 1 284 ? 1.021 16.129 -14.128 1.00 81.19 284 PRO A O 1
ATOM 2164 N N . PRO A 1 285 ? -0.335 17.440 -15.365 1.00 82.94 285 PRO A N 1
ATOM 2165 C CA . PRO A 1 285 ? 0.595 17.587 -16.488 1.00 82.94 285 PRO A CA 1
ATOM 2166 C C . PRO A 1 285 ? 2.027 17.971 -16.101 1.00 82.94 285 PRO A C 1
ATOM 2168 O O . PRO A 1 285 ? 2.978 17.579 -16.773 1.00 82.94 285 PRO A O 1
ATOM 2171 N N . GLU A 1 286 ? 2.205 18.729 -15.020 1.00 81.06 286 GLU A N 1
ATOM 2172 C CA . GLU A 1 286 ? 3.517 19.147 -14.536 1.00 81.06 286 GLU A CA 1
ATOM 2173 C C . GLU A 1 286 ? 4.331 18.035 -13.856 1.00 81.06 286 GLU A C 1
ATOM 2175 O O . GLU A 1 286 ? 5.550 18.173 -13.723 1.00 81.06 286 GLU A O 1
ATOM 2180 N N . ASP A 1 287 ? 3.673 16.956 -13.427 1.00 83.12 287 ASP A N 1
ATOM 2181 C CA . ASP A 1 287 ? 4.303 15.779 -12.830 1.00 83.12 287 ASP A CA 1
ATOM 2182 C C . ASP A 1 287 ? 4.183 14.527 -13.721 1.00 83.12 287 ASP A C 1
ATOM 2184 O O . ASP A 1 287 ? 4.723 13.470 -13.388 1.00 83.12 287 ASP A O 1
ATOM 2188 N N . ALA A 1 288 ? 3.543 14.643 -14.889 1.00 85.56 288 ALA A N 1
ATOM 2189 C CA . ALA A 1 288 ? 3.417 13.563 -15.858 1.00 85.56 288 ALA A CA 1
ATOM 2190 C C . ALA A 1 288 ? 4.792 12.997 -16.268 1.00 85.56 288 ALA A C 1
ATOM 2192 O O . ALA A 1 288 ? 5.711 13.724 -16.652 1.00 85.56 288 ALA A O 1
ATOM 2193 N N . GLY A 1 289 ? 4.931 11.671 -16.183 1.00 85.38 289 GLY A N 1
ATOM 2194 C CA . GLY A 1 289 ? 6.169 10.954 -16.505 1.00 85.38 289 GLY A CA 1
ATOM 2195 C C . GLY A 1 289 ? 7.277 11.065 -15.452 1.00 85.38 289 GLY A C 1
ATOM 2196 O O . GLY A 1 289 ? 8.380 10.565 -15.682 1.00 85.38 289 GLY A O 1
ATOM 2197 N N . ARG A 1 290 ? 7.024 11.706 -14.303 1.00 86.12 290 ARG A N 1
ATOM 2198 C CA . ARG A 1 290 ? 7.963 11.698 -13.175 1.00 86.12 290 ARG A CA 1
ATOM 2199 C C . ARG A 1 290 ? 7.844 10.402 -12.381 1.00 86.12 290 ARG A C 1
ATOM 2201 O O . ARG A 1 290 ? 6.806 9.752 -12.360 1.00 86.12 290 ARG A O 1
ATOM 2208 N N . SER A 1 291 ? 8.937 10.058 -11.708 1.00 87.94 291 SER A N 1
ATOM 2209 C CA . SER A 1 291 ? 8.993 8.921 -10.793 1.00 87.94 291 SER A CA 1
ATOM 2210 C C . SER A 1 291 ? 8.205 9.242 -9.521 1.00 87.94 291 SER A C 1
ATOM 2212 O O . SER A 1 291 ? 8.503 10.243 -8.866 1.00 87.94 291 SER A O 1
ATOM 2214 N N . VAL A 1 292 ? 7.212 8.420 -9.179 1.00 87.69 292 VAL A N 1
ATOM 2215 C CA . VAL A 1 292 ? 6.308 8.637 -8.041 1.00 87.69 292 VAL A CA 1
ATOM 2216 C C . VAL A 1 292 ? 6.164 7.383 -7.186 1.00 87.69 292 VAL A C 1
ATOM 2218 O O . VAL A 1 292 ? 5.959 6.292 -7.715 1.00 87.69 292 VAL A O 1
ATOM 2221 N N . ILE A 1 293 ? 6.223 7.548 -5.864 1.00 89.06 293 ILE A N 1
ATOM 2222 C CA . ILE A 1 293 ? 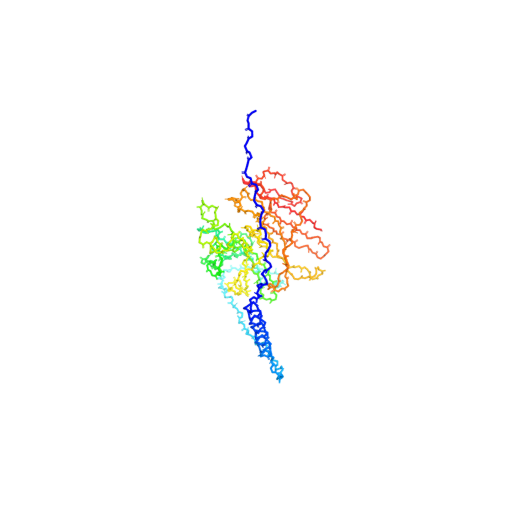5.943 6.514 -4.854 1.00 89.06 293 ILE A CA 1
ATOM 2223 C C . ILE A 1 293 ? 5.073 7.078 -3.720 1.00 89.06 293 ILE A C 1
ATOM 2225 O O . ILE A 1 293 ? 4.748 8.265 -3.726 1.00 89.06 293 ILE A O 1
ATOM 2229 N N . ASP A 1 294 ? 4.726 6.232 -2.748 1.00 90.75 294 ASP A N 1
ATOM 2230 C CA . ASP A 1 294 ? 4.060 6.605 -1.492 1.00 90.75 294 ASP A CA 1
ATOM 2231 C C . ASP A 1 294 ? 2.778 7.433 -1.722 1.00 90.75 294 ASP A C 1
ATOM 2233 O O . ASP A 1 294 ? 2.660 8.572 -1.263 1.00 90.75 294 ASP A O 1
ATOM 2237 N N . LEU A 1 295 ? 1.841 6.877 -2.500 1.00 91.62 295 LEU A N 1
ATOM 2238 C CA . LEU A 1 295 ? 0.547 7.510 -2.763 1.00 91.62 295 LEU A CA 1
ATOM 2239 C C . LEU A 1 295 ? -0.342 7.468 -1.514 1.00 91.62 295 LEU A C 1
ATOM 2241 O O . LEU A 1 295 ? -0.392 6.458 -0.824 1.00 91.62 295 LEU A O 1
ATOM 2245 N N . PHE A 1 296 ? -1.088 8.542 -1.273 1.00 90.62 296 PHE A N 1
ATOM 2246 C CA . PHE A 1 296 ? -2.076 8.653 -0.205 1.00 90.62 296 PHE A CA 1
ATOM 2247 C C . PHE A 1 296 ? -3.304 9.407 -0.717 1.00 90.62 296 PHE A C 1
ATOM 2249 O O . PHE A 1 296 ? -3.189 10.543 -1.181 1.00 90.62 296 PHE A O 1
ATOM 2256 N N . LEU A 1 297 ? -4.482 8.785 -0.649 1.00 88.50 297 LEU A N 1
ATOM 2257 C CA . LEU A 1 297 ? -5.739 9.399 -1.075 1.00 88.50 297 LEU A CA 1
ATOM 2258 C C . LEU A 1 297 ? -6.542 9.842 0.144 1.00 88.50 297 LEU A C 1
ATOM 2260 O O . LEU A 1 297 ? -7.069 9.025 0.894 1.00 88.50 297 LEU A O 1
ATOM 2264 N N . LEU A 1 298 ? -6.688 11.153 0.295 1.00 87.12 298 LEU A N 1
ATOM 2265 C CA . LEU A 1 298 ? -7.596 11.745 1.260 1.00 87.12 298 LEU A CA 1
ATOM 2266 C C . LEU A 1 298 ? -8.937 12.023 0.581 1.00 87.12 298 LEU A C 1
ATOM 2268 O O . LEU A 1 298 ? -9.041 12.850 -0.326 1.00 87.12 298 LEU A O 1
ATOM 2272 N N . LEU A 1 299 ? -9.975 11.334 1.038 1.00 84.50 299 LEU A N 1
ATOM 2273 C CA . LEU A 1 299 ? -11.322 11.505 0.510 1.00 84.50 299 LEU A CA 1
ATOM 2274 C C . LEU A 1 299 ? -11.923 12.819 1.008 1.00 84.50 299 LEU A C 1
ATOM 2276 O O . LEU A 1 299 ? -11.911 13.126 2.202 1.00 84.50 299 LEU A O 1
ATOM 2280 N N . GLY A 1 300 ? -12.454 13.592 0.066 1.00 80.25 300 GLY A N 1
ATOM 2281 C CA . GLY A 1 300 ? -13.220 14.797 0.353 1.00 80.25 300 GLY A CA 1
ATOM 2282 C C . GLY A 1 300 ? -14.556 14.468 1.022 1.00 80.25 300 GLY A C 1
ATOM 2283 O O . GLY A 1 300 ? -15.097 13.371 0.878 1.00 80.25 300 GLY A O 1
ATOM 2284 N N . ALA A 1 301 ? -15.120 15.443 1.738 1.00 79.56 301 ALA A N 1
ATOM 2285 C CA . ALA A 1 301 ? -16.512 15.363 2.175 1.00 79.56 301 ALA A CA 1
ATOM 2286 C C . ALA A 1 301 ? -17.457 15.247 0.963 1.00 79.56 301 ALA A C 1
ATOM 2288 O O . ALA A 1 301 ? -17.080 15.587 -0.156 1.00 79.56 301 ALA A O 1
ATOM 2289 N N . ALA A 1 302 ? -18.700 14.807 1.176 1.00 78.25 302 ALA A N 1
ATOM 2290 C CA . ALA A 1 302 ? -19.668 14.639 0.090 1.00 78.25 302 ALA A CA 1
ATOM 2291 C C . ALA A 1 302 ? -19.787 15.909 -0.782 1.00 78.25 302 ALA A C 1
ATOM 2293 O O . ALA A 1 302 ? -20.155 16.977 -0.293 1.00 78.25 302 ALA A O 1
ATOM 2294 N N . GLY A 1 303 ? -19.477 15.776 -2.075 1.00 72.25 303 GLY A N 1
ATOM 2295 C CA . GLY A 1 303 ? -19.493 16.876 -3.045 1.00 72.25 303 GLY A CA 1
ATOM 2296 C C . GLY A 1 303 ? -18.231 17.750 -3.075 1.00 72.25 303 GLY A C 1
ATOM 2297 O O . GLY A 1 303 ? -18.175 18.682 -3.875 1.00 72.25 303 GLY A O 1
ATOM 2298 N N . ALA A 1 304 ? -17.229 17.467 -2.240 1.00 79.06 304 ALA A N 1
ATOM 2299 C CA . ALA A 1 304 ? -15.907 18.081 -2.296 1.00 79.06 304 ALA A CA 1
ATOM 2300 C C . ALA A 1 304 ? -14.927 17.184 -3.075 1.00 79.06 304 ALA A C 1
ATOM 2302 O O . ALA A 1 304 ? -15.025 15.956 -2.991 1.00 79.06 304 ALA A O 1
ATOM 2303 N N . PRO A 1 305 ? -13.960 17.774 -3.803 1.00 79.00 305 PRO A N 1
ATOM 2304 C CA . PRO A 1 305 ? -12.949 16.997 -4.506 1.00 79.00 305 PRO A CA 1
ATOM 2305 C C . PRO A 1 305 ? -12.108 16.185 -3.520 1.00 79.00 305 PRO A C 1
ATOM 2307 O O . PRO A 1 305 ? -11.881 16.589 -2.375 1.00 79.00 305 PRO A O 1
ATOM 2310 N N . HIS A 1 306 ? -11.641 15.031 -3.979 1.00 83.38 306 HIS A N 1
ATOM 2311 C CA . HIS A 1 306 ? -10.646 14.246 -3.262 1.00 83.38 306 HIS A CA 1
ATOM 2312 C C . HIS A 1 306 ? -9.253 14.837 -3.448 1.00 83.38 306 HIS A C 1
ATOM 2314 O O . HIS A 1 306 ? -8.997 15.568 -4.403 1.00 83.38 306 HIS A O 1
ATOM 2320 N N . ALA A 1 307 ? -8.360 14.486 -2.532 1.00 82.81 307 ALA A N 1
ATOM 2321 C CA . ALA A 1 307 ? -7.002 14.977 -2.467 1.00 82.81 307 ALA A CA 1
ATOM 2322 C C . ALA A 1 307 ? -6.015 13.816 -2.609 1.00 82.81 307 ALA A C 1
ATOM 2324 O O . ALA A 1 307 ? -5.916 12.974 -1.719 1.00 82.81 307 ALA A O 1
ATOM 2325 N N . LEU A 1 308 ? -5.261 13.778 -3.708 1.00 83.12 308 LEU A N 1
ATOM 2326 C CA . LEU A 1 308 ? -4.171 12.815 -3.869 1.00 83.12 308 LEU A CA 1
ATOM 2327 C C . LEU A 1 308 ? -2.842 13.442 -3.455 1.00 83.12 308 LEU A C 1
ATOM 2329 O O . LEU A 1 308 ? -2.440 14.461 -4.020 1.00 83.12 308 LEU A O 1
ATOM 2333 N N . PHE A 1 309 ? -2.159 12.773 -2.532 1.00 85.62 309 PHE A N 1
ATOM 2334 C CA . PHE A 1 309 ? -0.795 13.037 -2.105 1.00 85.62 309 PHE A CA 1
ATOM 2335 C C . PHE A 1 309 ? 0.134 11.944 -2.613 1.00 85.62 309 PHE A C 1
ATOM 2337 O O . PHE A 1 309 ? -0.248 10.782 -2.700 1.00 85.62 309 PHE A O 1
ATOM 2344 N N . TYR A 1 310 ? 1.352 12.316 -2.985 1.00 85.94 310 TYR A N 1
ATOM 2345 C CA . TYR A 1 310 ? 2.337 11.381 -3.512 1.00 85.94 310 TYR A CA 1
ATOM 2346 C C . TYR A 1 310 ? 3.736 11.971 -3.430 1.00 85.94 310 TYR A C 1
ATOM 2348 O O . TYR A 1 310 ? 3.906 13.189 -3.526 1.00 85.94 310 TYR A O 1
ATOM 2356 N N . LYS A 1 311 ? 4.738 11.101 -3.311 1.00 85.81 311 LYS A N 1
ATOM 2357 C CA . LYS A 1 311 ? 6.148 11.465 -3.226 1.00 85.81 311 LYS A CA 1
ATOM 2358 C C . LYS A 1 311 ? 6.811 11.399 -4.600 1.00 85.81 311 LYS A C 1
ATOM 2360 O O . LYS A 1 311 ? 6.776 10.371 -5.270 1.00 85.81 311 LYS A O 1
ATOM 2365 N N . LEU A 1 312 ? 7.468 12.485 -5.002 1.00 84.31 312 LEU A N 1
ATOM 2366 C CA . LEU A 1 312 ? 8.290 12.524 -6.213 1.00 84.31 312 LEU A CA 1
ATOM 2367 C C . LEU A 1 312 ? 9.686 11.947 -5.931 1.00 84.31 312 LEU A C 1
ATOM 2369 O O . LEU A 1 312 ? 10.491 12.551 -5.224 1.00 84.31 312 LEU A O 1
ATOM 2373 N N . GLU A 1 313 ? 9.974 10.788 -6.522 1.00 79.81 313 GLU A N 1
ATOM 2374 C CA . GLU A 1 313 ? 11.207 10.009 -6.342 1.00 79.81 313 GLU A CA 1
ATOM 2375 C C . GLU A 1 313 ? 12.176 10.209 -7.521 1.00 79.81 313 GLU A C 1
ATOM 2377 O O . GLU A 1 313 ? 12.728 9.260 -8.077 1.00 79.81 313 GLU A O 1
ATOM 2382 N N . ASP A 1 314 ? 12.351 11.450 -7.975 1.00 73.44 314 ASP A N 1
ATOM 2383 C CA . ASP A 1 314 ? 13.240 11.775 -9.101 1.00 73.44 314 ASP A CA 1
ATOM 2384 C C . ASP A 1 314 ? 14.612 12.317 -8.669 1.00 73.44 314 ASP A C 1
ATOM 2386 O O . ASP A 1 314 ? 15.427 12.697 -9.513 1.00 73.44 314 ASP A O 1
ATOM 2390 N N . ASN A 1 315 ? 14.881 12.321 -7.357 1.00 65.25 315 ASN A N 1
ATOM 2391 C CA . ASN A 1 315 ? 16.106 12.825 -6.728 1.00 65.25 315 ASN A CA 1
ATOM 2392 C C . ASN A 1 315 ? 16.443 14.284 -7.095 1.00 65.25 315 ASN A C 1
ATOM 2394 O O . ASN A 1 315 ? 17.602 14.701 -6.991 1.00 65.25 315 ASN A O 1
ATOM 2398 N N . ARG A 1 316 ? 15.454 15.080 -7.528 1.00 64.81 316 ARG A N 1
ATOM 2399 C CA . ARG A 1 316 ? 15.647 16.500 -7.837 1.00 64.81 316 ARG A CA 1
ATOM 2400 C C . ARG A 1 316 ? 15.364 17.353 -6.606 1.00 64.81 316 ARG A C 1
ATOM 2402 O O . ARG A 1 316 ? 14.304 17.283 -5.993 1.00 64.81 316 ARG A O 1
ATOM 2409 N N . CYS A 1 317 ? 16.306 18.230 -6.271 1.00 60.91 317 CYS A N 1
ATOM 2410 C CA . CYS A 1 317 ? 16.090 19.272 -5.273 1.00 60.91 317 CYS A CA 1
ATOM 2411 C C . CYS A 1 317 ? 15.276 20.415 -5.886 1.00 60.91 317 CYS A C 1
ATOM 2413 O O . CYS A 1 317 ? 15.836 21.360 -6.437 1.00 60.91 317 CYS A O 1
ATOM 2415 N N . GLU A 1 318 ? 13.953 20.336 -5.786 1.00 59.91 318 GLU A N 1
ATOM 2416 C CA . GLU A 1 318 ? 13.050 21.392 -6.237 1.00 59.91 318 GLU A CA 1
ATOM 2417 C C . GLU A 1 318 ? 12.292 21.978 -5.048 1.00 59.91 318 GLU A C 1
ATOM 2419 O O . GLU A 1 318 ? 11.639 21.265 -4.286 1.00 59.91 318 GLU A O 1
ATOM 2424 N N . ARG A 1 319 ? 12.350 23.305 -4.891 1.00 54.41 319 ARG A N 1
ATOM 2425 C CA . ARG A 1 319 ? 11.430 23.999 -3.992 1.00 54.41 319 ARG A CA 1
ATOM 2426 C C . ARG A 1 319 ? 10.057 23.994 -4.653 1.00 54.41 319 ARG A C 1
ATOM 2428 O O . ARG A 1 319 ? 9.885 24.577 -5.720 1.00 54.41 319 ARG A O 1
ATOM 2435 N N . ARG A 1 320 ? 9.096 23.346 -4.010 1.00 54.44 320 ARG A N 1
ATOM 2436 C CA . ARG A 1 320 ? 7.686 23.405 -4.383 1.00 54.44 320 ARG A CA 1
ATOM 2437 C C . ARG A 1 320 ? 6.961 24.174 -3.290 1.00 54.44 320 ARG A C 1
ATOM 2439 O O . ARG A 1 320 ? 7.124 23.867 -2.110 1.00 54.44 320 ARG A O 1
ATOM 2446 N N . ASP A 1 321 ? 6.242 25.214 -3.685 1.00 51.97 321 ASP A N 1
ATOM 2447 C CA . ASP A 1 321 ? 5.361 25.933 -2.778 1.00 51.97 321 ASP A CA 1
ATOM 2448 C C . ASP A 1 321 ? 4.040 25.152 -2.741 1.00 51.97 321 ASP A C 1
ATOM 2450 O O . ASP A 1 321 ? 3.384 24.975 -3.766 1.00 51.97 321 ASP A O 1
ATOM 2454 N N . TYR A 1 322 ? 3.703 24.599 -1.577 1.00 50.62 322 TYR A N 1
ATOM 2455 C CA . TYR A 1 322 ? 2.437 23.905 -1.361 1.00 50.62 322 TYR A CA 1
ATOM 2456 C C . TYR A 1 322 ? 1.407 24.919 -0.875 1.00 50.62 322 TYR A C 1
ATOM 2458 O O . TYR A 1 322 ? 1.637 25.586 0.133 1.00 50.62 322 TYR A O 1
ATOM 2466 N N . GLU A 1 323 ? 0.247 24.995 -1.527 1.00 42.62 323 GLU A N 1
ATOM 2467 C CA . GLU A 1 323 ? -0.898 25.784 -1.034 1.00 42.62 323 GLU A CA 1
ATOM 2468 C C . GLU A 1 323 ? -1.591 25.145 0.192 1.00 42.62 323 GLU A C 1
ATOM 2470 O O . GLU A 1 323 ? -2.637 25.600 0.641 1.00 42.62 323 GLU A O 1
ATOM 2475 N N . LEU A 1 324 ? -0.965 24.137 0.807 1.00 45.56 324 LEU A N 1
ATOM 2476 C CA . LEU A 1 324 ? -1.294 23.600 2.127 1.00 45.56 324 LEU A CA 1
ATOM 2477 C C . LEU A 1 324 ? -0.166 23.929 3.112 1.00 45.56 324 LEU A C 1
ATOM 2479 O O . LEU A 1 324 ? 0.644 23.079 3.458 1.00 45.56 324 LEU A O 1
ATOM 2483 N N . GLY A 1 325 ? -0.097 25.194 3.531 1.00 34.53 325 GLY A N 1
ATOM 2484 C CA . GLY A 1 325 ? 0.344 25.641 4.862 1.00 34.53 325 GLY A CA 1
ATOM 2485 C C . GLY A 1 325 ? 1.669 25.170 5.494 1.00 34.53 325 GLY A C 1
ATOM 2486 O O . GLY A 1 325 ? 1.901 25.543 6.641 1.00 34.53 325 GLY A O 1
ATOM 2487 N N . ALA A 1 326 ? 2.551 24.404 4.845 1.00 34.22 326 ALA A N 1
ATOM 2488 C CA . ALA A 1 326 ? 3.811 23.969 5.456 1.00 34.22 326 ALA A CA 1
ATOM 2489 C C . ALA A 1 326 ? 4.932 23.701 4.439 1.00 34.22 326 ALA A C 1
ATOM 2491 O O . ALA A 1 326 ? 4.761 23.037 3.420 1.00 34.22 326 ALA A O 1
ATOM 2492 N N . LEU A 1 327 ? 6.126 24.199 4.767 1.00 35.34 327 LEU A N 1
ATOM 2493 C CA . LEU A 1 327 ? 7.369 24.012 4.019 1.00 35.34 327 LEU A CA 1
ATOM 2494 C C . LEU A 1 327 ? 8.209 22.954 4.754 1.00 35.34 327 LEU A C 1
ATOM 2496 O O . LEU A 1 327 ? 8.892 23.268 5.728 1.00 35.34 327 LEU A O 1
ATOM 2500 N N . LEU A 1 328 ? 8.165 21.694 4.316 1.00 40.97 328 LEU A N 1
ATOM 2501 C CA . LEU A 1 328 ? 9.028 20.642 4.866 1.00 40.97 328 LEU A CA 1
ATOM 2502 C C . LEU A 1 328 ? 10.423 20.748 4.228 1.00 40.97 328 LEU A C 1
ATOM 2504 O O . LEU A 1 328 ? 10.624 20.374 3.075 1.00 40.97 328 LEU A O 1
ATOM 2508 N N . ARG A 1 329 ? 11.405 21.286 4.963 1.00 37.84 329 ARG A N 1
ATOM 2509 C CA . ARG A 1 329 ? 12.822 21.281 4.554 1.00 37.84 329 ARG A CA 1
ATOM 2510 C C . ARG A 1 329 ? 13.544 20.092 5.187 1.00 37.84 329 ARG A C 1
ATOM 2512 O O . ARG A 1 329 ? 13.968 20.170 6.336 1.00 37.84 329 ARG A O 1
ATOM 2519 N N . GLY A 1 330 ? 13.700 19.009 4.432 1.00 43.19 330 GLY A N 1
ATOM 2520 C CA . GLY A 1 330 ? 14.607 17.908 4.768 1.00 43.19 330 GLY A CA 1
ATOM 2521 C C . GLY A 1 330 ? 15.999 18.111 4.158 1.00 43.19 330 GLY A C 1
ATOM 2522 O O . GLY A 1 330 ? 16.134 18.753 3.120 1.00 43.19 330 GLY A O 1
ATOM 2523 N N . GLN A 1 331 ? 17.039 17.551 4.785 1.00 43.97 331 GLN A N 1
ATOM 2524 C CA . GLN A 1 331 ? 18.407 17.531 4.233 1.00 43.97 331 GLN A CA 1
ATOM 2525 C C . GLN A 1 331 ? 18.556 16.585 3.022 1.00 43.97 331 GLN A C 1
ATOM 2527 O O . GLN A 1 331 ? 19.531 16.698 2.284 1.00 43.97 331 GLN A O 1
ATOM 2532 N N . ASN A 1 332 ? 17.571 15.708 2.791 1.00 44.31 332 ASN A N 1
ATOM 2533 C CA . ASN A 1 332 ? 17.486 14.809 1.641 1.00 44.31 332 ASN A CA 1
ATOM 2534 C C . ASN A 1 332 ? 16.289 15.218 0.766 1.00 44.31 332 ASN A C 1
ATOM 2536 O O . ASN A 1 332 ? 15.150 15.269 1.233 1.00 44.31 332 ASN A O 1
ATOM 2540 N N . CYS A 1 333 ? 16.564 15.561 -0.491 1.00 50.03 333 CYS A N 1
ATOM 2541 C CA . CYS A 1 333 ? 15.601 16.102 -1.450 1.00 50.03 333 CYS A CA 1
ATOM 2542 C C . CYS A 1 333 ? 14.718 15.008 -2.063 1.00 50.03 333 CYS A C 1
ATOM 2544 O O . CYS A 1 333 ? 14.975 14.565 -3.182 1.00 50.03 333 CYS A O 1
ATOM 2546 N N . THR A 1 334 ? 13.702 14.547 -1.336 1.00 49.81 334 THR A N 1
ATOM 2547 C CA . THR A 1 334 ? 12.850 13.454 -1.841 1.00 49.81 334 THR A CA 1
ATOM 2548 C C . THR A 1 334 ? 11.378 13.586 -1.474 1.00 49.81 334 THR A C 1
ATOM 2550 O O . THR A 1 334 ? 10.588 12.755 -1.886 1.00 49.81 334 THR A O 1
ATOM 2553 N N . LEU A 1 335 ? 10.970 14.592 -0.697 1.00 48.31 335 LEU A N 1
ATOM 2554 C CA . LEU A 1 335 ? 9.574 14.719 -0.286 1.00 48.31 335 LEU A CA 1
ATOM 2555 C C . LEU A 1 335 ? 8.919 15.896 -0.994 1.00 48.31 335 LEU A C 1
ATOM 2557 O O . LEU A 1 335 ? 9.169 17.055 -0.655 1.00 48.31 335 LEU A O 1
ATOM 2561 N N . ALA A 1 336 ? 8.056 15.570 -1.952 1.00 50.12 336 ALA A N 1
ATOM 2562 C CA . ALA A 1 336 ? 6.994 16.466 -2.352 1.00 50.12 336 ALA A CA 1
ATOM 2563 C C . ALA A 1 336 ? 5.650 15.943 -1.858 1.00 50.12 336 ALA A C 1
ATOM 2565 O O . ALA A 1 336 ? 5.446 14.742 -1.893 1.00 50.12 336 ALA A O 1
ATOM 2566 N N . ILE A 1 337 ? 4.782 16.818 -1.346 1.00 51.72 337 ILE A N 1
ATOM 2567 C CA . ILE A 1 337 ? 3.434 16.478 -0.865 1.00 51.72 337 ILE A CA 1
ATOM 2568 C C . ILE A 1 337 ? 2.467 17.368 -1.629 1.00 51.72 337 ILE A C 1
ATOM 2570 O O . ILE A 1 337 ? 2.176 18.481 -1.204 1.00 51.72 337 ILE A O 1
ATOM 2574 N N . ARG A 1 338 ? 2.020 16.934 -2.806 1.00 53.53 338 ARG A N 1
ATOM 2575 C CA . ARG A 1 338 ? 1.045 17.714 -3.573 1.00 53.53 338 ARG A CA 1
ATOM 2576 C C . ARG A 1 338 ? -0.373 17.352 -3.190 1.00 53.53 338 ARG A C 1
ATOM 2578 O O . ARG A 1 338 ? -0.633 16.226 -2.816 1.00 53.53 338 ARG A O 1
ATOM 2585 N N . HIS A 1 339 ? -1.261 18.326 -3.304 1.00 46.31 339 HIS A N 1
ATOM 2586 C CA . HIS A 1 339 ? -2.696 18.120 -3.286 1.00 46.31 339 HIS A CA 1
ATOM 2587 C C . HIS A 1 339 ? -3.168 18.219 -4.734 1.00 46.31 339 HIS A C 1
ATOM 2589 O O . HIS A 1 339 ? -3.179 19.313 -5.296 1.00 46.31 339 HIS A O 1
ATOM 2595 N N . ALA A 1 340 ? -3.496 17.088 -5.354 1.00 44.75 340 ALA A N 1
ATOM 2596 C CA . ALA A 1 340 ? -4.252 17.099 -6.599 1.00 44.75 340 ALA A CA 1
ATOM 2597 C C . ALA A 1 340 ? -5.739 16.997 -6.251 1.00 44.75 340 ALA A C 1
ATOM 2599 O O . ALA A 1 340 ? -6.141 16.033 -5.600 1.00 44.75 340 ALA A O 1
ATOM 2600 N N . THR A 1 341 ? -6.514 18.004 -6.655 1.00 38.44 341 THR A N 1
ATOM 2601 C CA . THR A 1 341 ? -7.977 17.916 -6.683 1.00 38.44 341 THR A CA 1
ATOM 2602 C C . THR A 1 341 ? -8.365 17.288 -8.013 1.00 38.44 341 THR A C 1
ATOM 2604 O O . THR A 1 341 ? -7.912 17.760 -9.056 1.00 38.44 341 THR A O 1
ATOM 2607 N N . ALA A 1 342 ? -9.110 16.184 -7.965 1.00 33.91 342 ALA A N 1
ATOM 2608 C CA . ALA A 1 342 ? -9.715 15.589 -9.156 1.00 33.91 342 ALA A CA 1
ATOM 2609 C C . ALA A 1 342 ? -10.957 16.379 -9.584 1.00 33.91 342 ALA A C 1
ATOM 2611 O O . ALA A 1 342 ? -11.726 16.785 -8.677 1.00 33.91 342 ALA A O 1
#

Sequence (342 aa):
AKWTTRGMRVSDGRSRRRRRPRSSMILLLCLIVVAAALSIIALALYEGTASPPGTPVAAMAAERVAAEPVQWQVAPETAGEAGEDSDSREADDGEAGGYVMASFKQGKAMGDGLRLLHSQDALRWEALPPSGKPVLAWTEVEGASVFRDPSMVWDRGLFHLVFTAELCVHQVAGKWRCHPSDPDAAEGGGRRRSPRFGYARSRDLLSWTGVRLVEVPLPDACSLWAPELAALPEAEGGGFVLLFSATRHAGECPPTMAASTHEPYYMTTRDFEAWSPPLPLELPPEDAGRSVIDLFLLLGAAGAPHALFYKLEDNRCERRDYELGALLRGQNCTLAIRHATA

Radius of gyration: 33.04 Å; chains: 1; bounding box: 75×75×124 Å

pLDDT: mean 70.48, std 23.86, range [23.14, 98.12]

Organism: Emiliania huxleyi (NCBI:txid2903)